Protein AF-0000000072258415 (afdb_homodimer)

pLDDT: mean 96.57, std 5.78, range [50.19, 98.94]

Structure (mmCIF, N/CA/C/O backbone):
data_AF-0000000072258415-model_v1
#
loop_
_entity.id
_entity.type
_entity.pdbx_description
1 polymer 'Tetrameric acyl-CoA thioesterase'
#
loop_
_atom_site.group_PDB
_atom_site.id
_atom_site.type_symbol
_atom_site.label_atom_id
_atom_site.label_alt_id
_atom_site.label_comp_id
_atom_site.label_asym_id
_atom_site.label_entity_id
_atom_site.label_seq_id
_atom_site.pdbx_PDB_ins_code
_atom_site.Cartn_x
_atom_site.Cartn_y
_atom_site.Cartn_z
_atom_site.occupancy
_atom_site.B_iso_or_equiv
_atom_site.auth_seq_id
_atom_site.auth_comp_id
_atom_site.auth_asym_id
_atom_site.auth_atom_id
_atom_site.pdbx_PDB_model_num
ATOM 1 N N . MET A 1 1 ? 2.43 -28.922 -22.047 1 50.19 1 MET A N 1
ATOM 2 C CA . MET A 1 1 ? 1.665 -28.375 -20.938 1 50.19 1 MET A CA 1
ATOM 3 C C . MET A 1 1 ? 2.389 -27.188 -20.312 1 50.19 1 MET A C 1
ATOM 5 O O . MET A 1 1 ? 1.768 -26.172 -20 1 50.19 1 MET A O 1
ATOM 9 N N . GLU A 1 2 ? 3.809 -27.25 -20.172 1 60.94 2 GLU A N 1
ATOM 10 C CA . GLU A 1 2 ? 4.75 -26.25 -19.672 1 60.94 2 GLU A CA 1
ATOM 11 C C . GLU A 1 2 ? 4.734 -25 -20.531 1 60.94 2 GLU A C 1
ATOM 13 O O . GLU A 1 2 ? 4.723 -23.875 -20.016 1 60.94 2 GLU A O 1
ATOM 18 N N . ASN A 1 3 ? 4.332 -25.219 -21.781 1 75.44 3 ASN A N 1
ATOM 19 C CA . ASN A 1 3 ? 4.43 -24.125 -22.75 1 75.44 3 ASN A CA 1
ATOM 20 C C . ASN A 1 3 ? 3.189 -23.25 -22.719 1 75.44 3 ASN A C 1
ATOM 22 O O . ASN A 1 3 ? 3.287 -22.016 -22.859 1 75.44 3 ASN A O 1
ATOM 26 N N . LYS A 1 4 ? 2.078 -23.938 -22.453 1 83.31 4 LYS A N 1
ATOM 27 C CA . LYS A 1 4 ? 0.825 -23.188 -22.406 1 83.31 4 LYS A CA 1
ATOM 28 C C . LYS A 1 4 ? 0.721 -22.359 -21.125 1 83.31 4 LYS A C 1
ATOM 30 O O . LYS A 1 4 ? 0.29 -21.203 -21.141 1 83.31 4 LYS A O 1
ATOM 35 N N . ARG A 1 5 ? 1.162 -23 -20.078 1 85.38 5 ARG A N 1
ATOM 36 C CA . ARG A 1 5 ? 1.158 -22.312 -18.781 1 85.38 5 ARG A CA 1
ATOM 37 C C . ARG A 1 5 ? 2.115 -21.125 -18.781 1 85.38 5 ARG A C 1
ATOM 39 O O . ARG A 1 5 ? 1.787 -20.062 -18.266 1 85.38 5 ARG A O 1
ATOM 46 N N . TYR A 1 6 ? 3.199 -21.328 -19.359 1 88.12 6 TYR A N 1
ATOM 47 C CA . TYR A 1 6 ? 4.184 -20.25 -19.453 1 88.12 6 TYR A CA 1
ATOM 48 C C . TYR A 1 6 ? 3.619 -19.062 -20.219 1 88.12 6 TYR A C 1
ATOM 50 O O . TYR A 1 6 ? 3.766 -17.922 -19.797 1 88.12 6 TYR A O 1
ATOM 58 N N . ARG A 1 7 ? 2.934 -19.391 -21.359 1 91.44 7 ARG A N 1
ATOM 59 C CA . ARG A 1 7 ? 2.348 -18.328 -22.172 1 91.44 7 ARG A CA 1
ATOM 60 C C . ARG A 1 7 ? 1.26 -17.578 -21.391 1 91.44 7 ARG A C 1
ATOM 62 O O . ARG A 1 7 ? 1.147 -16.359 -21.5 1 91.44 7 ARG A O 1
ATOM 69 N N . LYS A 1 8 ? 0.524 -18.297 -20.656 1 91.75 8 LYS A N 1
ATOM 70 C CA . LYS A 1 8 ? -0.557 -17.719 -19.859 1 91.75 8 LYS A CA 1
ATOM 71 C C . LYS A 1 8 ? -0.017 -16.719 -18.844 1 91.75 8 LYS A C 1
ATOM 73 O O . LYS A 1 8 ? -0.508 -15.586 -18.766 1 91.75 8 LYS A O 1
ATOM 78 N N . TYR A 1 9 ? 0.968 -17.109 -18.125 1 92.25 9 TYR A N 1
ATOM 79 C CA . TYR A 1 9 ? 1.479 -16.266 -17.062 1 92.25 9 TYR A CA 1
ATOM 80 C C . TYR A 1 9 ? 2.314 -15.117 -17.625 1 92.25 9 TYR A C 1
ATOM 82 O O . TYR A 1 9 ? 2.344 -14.023 -17.047 1 92.25 9 TYR A O 1
ATOM 90 N N . LYS A 1 10 ? 2.914 -15.328 -18.781 1 92.5 10 LYS A N 1
ATOM 91 C CA . LYS A 1 10 ? 3.562 -14.227 -19.484 1 92.5 10 LYS A CA 1
ATOM 92 C C . LYS A 1 10 ? 2.555 -13.148 -19.859 1 92.5 10 LYS A C 1
ATOM 94 O O . LYS A 1 10 ? 2.842 -11.953 -19.734 1 92.5 10 LYS A O 1
ATOM 99 N N . ARG A 1 11 ? 1.436 -13.555 -20.328 1 93.19 11 ARG A N 1
ATOM 100 C CA . ARG A 1 11 ? 0.362 -12.625 -20.656 1 93.19 11 ARG A CA 1
ATOM 101 C C . ARG A 1 11 ? -0.103 -11.867 -19.406 1 93.19 11 ARG A C 1
ATOM 103 O O . ARG A 1 11 ? -0.367 -10.664 -19.469 1 93.19 11 ARG A O 1
ATOM 110 N N . LEU A 1 12 ? -0.195 -12.578 -18.281 1 91.62 12 LEU A N 1
ATOM 111 C CA . LEU A 1 12 ? -0.58 -11.969 -17.016 1 91.62 12 LEU A CA 1
ATOM 112 C C . LEU A 1 12 ? 0.385 -10.852 -16.625 1 91.62 12 LEU A C 1
ATOM 114 O O . LEU A 1 12 ? -0.041 -9.781 -16.203 1 91.62 12 LEU A O 1
ATOM 118 N N . ILE A 1 13 ? 1.635 -11.055 -16.844 1 94.12 13 ILE A N 1
ATOM 119 C CA . ILE A 1 13 ? 2.658 -10.07 -16.516 1 94.12 13 ILE A CA 1
ATOM 120 C C . ILE A 1 13 ? 2.527 -8.859 -17.438 1 94.12 13 ILE A C 1
ATOM 122 O O . ILE A 1 13 ? 2.67 -7.715 -16.984 1 94.12 13 ILE A O 1
ATOM 126 N N . LYS A 1 14 ? 2.27 -9.102 -18.703 1 94.75 14 LYS A N 1
ATOM 127 C CA . LYS A 1 14 ? 2.033 -8 -19.641 1 94.75 14 LYS A CA 1
ATOM 128 C C . LYS A 1 14 ? 0.831 -7.168 -19.203 1 94.75 14 LYS A C 1
ATOM 130 O O . LYS A 1 14 ? 0.877 -5.938 -19.25 1 94.75 14 LYS A O 1
ATOM 135 N N . LEU A 1 15 ? -0.18 -7.828 -18.781 1 95.06 15 LEU A N 1
ATOM 136 C CA . LEU A 1 15 ? -1.387 -7.148 -18.312 1 95.06 15 LEU A CA 1
ATOM 137 C C . LEU A 1 15 ? -1.11 -6.344 -17.047 1 95.06 15 LEU A C 1
ATOM 139 O O . LEU A 1 15 ? -1.644 -5.246 -16.891 1 95.06 15 LEU A O 1
ATOM 143 N N . LEU A 1 16 ? -0.27 -6.922 -16.203 1 96.38 16 LEU A N 1
ATOM 144 C CA . LEU A 1 16 ? 0.112 -6.215 -14.977 1 96.38 16 LEU A CA 1
ATOM 145 C C . LEU A 1 16 ? 0.843 -4.918 -15.305 1 96.38 16 LEU A C 1
ATOM 147 O O . LEU A 1 16 ? 0.644 -3.902 -14.641 1 96.38 16 LEU A O 1
ATOM 151 N N . ASN A 1 17 ? 1.635 -4.965 -16.359 1 97.44 17 ASN A N 1
ATOM 152 C CA . ASN A 1 17 ? 2.453 -3.811 -16.719 1 97.44 17 ASN A CA 1
ATOM 153 C C . ASN A 1 17 ? 1.619 -2.717 -17.391 1 97.44 17 ASN A C 1
ATOM 155 O O . ASN A 1 17 ? 2.068 -1.576 -17.516 1 97.44 17 ASN A O 1
ATOM 159 N N . ILE A 1 18 ? 0.423 -2.996 -17.781 1 97.19 18 ILE A N 1
ATOM 160 C CA . ILE A 1 18 ? -0.444 -1.959 -18.328 1 97.19 18 ILE A CA 1
ATOM 161 C C . ILE A 1 18 ? -1.619 -1.715 -17.391 1 97.19 18 ILE A C 1
ATOM 163 O O . ILE A 1 18 ? -2.535 -0.954 -17.719 1 97.19 18 ILE A O 1
ATOM 167 N N . TYR A 1 19 ? -1.666 -2.426 -16.25 1 98.25 19 TYR A N 1
ATOM 168 C CA . TYR A 1 19 ? -2.652 -2.234 -15.195 1 98.25 19 TYR A CA 1
ATOM 169 C C . TYR A 1 19 ? -2.594 -0.814 -14.648 1 98.25 19 TYR A C 1
ATOM 171 O O . TYR A 1 19 ? -1.592 -0.413 -14.047 1 98.25 19 TYR A O 1
ATOM 179 N N . PRO A 1 20 ? -3.615 0.002 -14.773 1 98.5 20 PRO A N 1
ATOM 180 C CA . PRO A 1 20 ? -3.535 1.447 -14.547 1 98.5 20 PRO A CA 1
ATOM 181 C C . PRO A 1 20 ? -3.014 1.798 -13.156 1 98.5 20 PRO A C 1
ATOM 183 O O . PRO A 1 20 ? -2.168 2.686 -13.016 1 98.5 20 PRO A O 1
ATOM 186 N N . PRO A 1 21 ? -3.441 1.084 -12.117 1 98.62 21 PRO A N 1
ATOM 187 C CA . PRO A 1 21 ? -2.871 1.42 -10.812 1 98.62 21 PRO A CA 1
ATOM 188 C C . PRO A 1 21 ? -1.353 1.256 -10.773 1 98.62 21 PRO A C 1
ATOM 190 O O . PRO A 1 21 ? -0.664 2.016 -10.086 1 98.62 21 PRO A O 1
ATOM 193 N N . TYR A 1 22 ? -0.797 0.239 -11.469 1 98.75 22 TYR A N 1
ATOM 194 C CA . TYR A 1 22 ? 0.646 0.054 -11.57 1 98.75 22 TYR A CA 1
ATOM 195 C C . TYR A 1 22 ? 1.266 1.088 -12.5 1 98.75 22 TYR A C 1
ATOM 197 O O . TYR A 1 22 ? 2.227 1.768 -12.133 1 98.75 22 TYR A O 1
ATOM 205 N N . LEU A 1 23 ? 0.684 1.214 -13.641 1 98.38 23 LEU A N 1
ATOM 206 C CA . LEU A 1 23 ? 1.219 2.041 -14.719 1 98.38 23 LEU A CA 1
ATOM 207 C C . LEU A 1 23 ? 1.409 3.48 -14.25 1 98.38 23 LEU A C 1
ATOM 209 O O . LEU A 1 23 ? 2.486 4.055 -14.422 1 98.38 23 LEU A O 1
ATOM 213 N N . PHE A 1 24 ? 0.451 3.988 -13.578 1 98.5 24 PHE A N 1
ATOM 214 C CA . PHE A 1 24 ? 0.48 5.41 -13.266 1 98.5 24 PHE A CA 1
ATOM 215 C C . PHE A 1 24 ? 1.148 5.656 -11.922 1 98.5 24 PHE A C 1
ATOM 217 O O . PHE A 1 24 ? 1.347 6.805 -11.516 1 98.5 24 PHE A O 1
ATOM 224 N N . ALA A 1 25 ? 1.486 4.602 -11.281 1 98.56 25 ALA A N 1
ATOM 225 C CA . ALA A 1 25 ? 2.383 4.703 -10.133 1 98.56 25 ALA A CA 1
ATOM 226 C C . ALA A 1 25 ? 3.842 4.578 -10.562 1 98.56 25 ALA A C 1
ATOM 228 O O . ALA A 1 25 ? 4.754 4.793 -9.766 1 98.56 25 ALA A O 1
ATOM 229 N N . GLY A 1 26 ? 4.074 4.184 -11.836 1 98.69 26 GLY A N 1
ATOM 230 C CA . GLY A 1 26 ? 5.43 4.008 -12.328 1 98.69 26 GLY A CA 1
ATOM 231 C C . GLY A 1 26 ? 6.004 2.637 -12.031 1 98.69 26 GLY A C 1
ATOM 232 O O . GLY A 1 26 ? 7.223 2.463 -11.984 1 98.69 26 GLY A O 1
ATOM 233 N N . ILE A 1 27 ? 5.137 1.655 -11.797 1 98.88 27 ILE A N 1
ATOM 234 C CA . ILE A 1 27 ? 5.547 0.319 -11.375 1 98.88 27 ILE A CA 1
ATOM 235 C C . ILE A 1 27 ? 5.523 -0.628 -12.57 1 98.88 27 ILE A C 1
ATOM 237 O O . ILE A 1 27 ? 4.582 -0.609 -13.367 1 98.88 27 ILE A O 1
ATOM 241 N N . ARG A 1 28 ? 6.562 -1.42 -12.672 1 98.81 28 ARG A N 1
ATOM 242 C CA . ARG A 1 28 ? 6.66 -2.4 -13.75 1 98.81 28 ARG A CA 1
ATOM 243 C C . ARG A 1 28 ? 7.387 -3.656 -13.281 1 98.81 28 ARG A C 1
ATOM 245 O O . ARG A 1 28 ? 8.383 -3.568 -12.562 1 98.81 28 ARG A O 1
ATOM 252 N N . VAL A 1 29 ? 6.859 -4.766 -13.727 1 98.81 29 VAL A N 1
ATOM 253 C CA . VAL A 1 29 ? 7.672 -5.977 -13.68 1 98.81 29 VAL A CA 1
ATOM 254 C C . VAL A 1 29 ? 8.766 -5.906 -14.75 1 98.81 29 VAL A C 1
ATOM 256 O O . VAL A 1 29 ? 8.469 -5.832 -15.945 1 98.81 29 VAL A O 1
ATOM 259 N N . VAL A 1 30 ? 10.055 -5.984 -14.297 1 98.69 30 VAL A N 1
ATOM 260 C CA . VAL A 1 30 ? 11.117 -5.738 -15.258 1 98.69 30 VAL A CA 1
ATOM 261 C C . VAL A 1 30 ? 11.906 -7.023 -15.508 1 98.69 30 VAL A C 1
ATOM 263 O O . VAL A 1 30 ? 12.695 -7.102 -16.453 1 98.69 30 VAL A O 1
ATOM 266 N N . ASN A 1 31 ? 11.734 -8 -14.656 1 98.69 31 ASN A N 1
ATOM 267 C CA . ASN A 1 31 ? 12.391 -9.297 -14.828 1 98.69 31 ASN A CA 1
ATOM 268 C C . ASN A 1 31 ? 11.625 -10.406 -14.117 1 98.69 31 ASN A C 1
ATOM 270 O O . ASN A 1 31 ? 10.945 -10.164 -13.117 1 98.69 31 ASN A O 1
ATOM 274 N N . TYR A 1 32 ? 11.641 -11.594 -14.664 1 98.25 32 TYR A N 1
ATOM 275 C CA . TYR A 1 32 ? 11.117 -12.82 -14.086 1 98.25 32 TYR A CA 1
ATOM 276 C C . TYR A 1 32 ? 11.734 -14.047 -14.758 1 98.25 32 TYR A C 1
ATOM 278 O O . TYR A 1 32 ? 12.289 -13.953 -15.859 1 98.25 32 TYR A O 1
ATOM 286 N N . ASN A 1 33 ? 11.766 -15.141 -14.078 1 97.62 33 ASN A N 1
ATOM 287 C CA . ASN A 1 33 ? 12.352 -16.328 -14.68 1 97.62 33 ASN A CA 1
ATOM 288 C C . ASN A 1 33 ? 11.281 -17.25 -15.273 1 97.62 33 ASN A C 1
ATOM 290 O O . ASN A 1 33 ? 10.086 -17.016 -15.086 1 97.62 33 ASN A O 1
ATOM 294 N N . ASP A 1 34 ? 11.641 -18.312 -15.898 1 95 34 ASP A N 1
ATOM 295 C CA . ASP A 1 34 ? 10.75 -19.188 -16.656 1 95 34 ASP A CA 1
ATOM 296 C C . ASP A 1 34 ? 9.836 -19.969 -15.727 1 95 34 ASP A C 1
ATOM 298 O O . ASP A 1 34 ? 8.711 -20.328 -16.109 1 95 34 ASP A O 1
ATOM 302 N N . SER A 1 35 ? 10.336 -20.219 -14.562 1 95.62 35 SER A N 1
ATOM 303 C CA . SER A 1 35 ? 9.555 -21 -13.617 1 95.62 35 SER A CA 1
ATOM 304 C C . SER A 1 35 ? 8.664 -20.109 -12.75 1 95.62 35 SER A C 1
ATOM 306 O O . SER A 1 35 ? 7.93 -20.609 -11.898 1 95.62 35 SER A O 1
ATOM 308 N N . PHE A 1 36 ? 8.797 -18.766 -12.883 1 96.94 36 PHE A N 1
ATOM 309 C CA . PHE A 1 36 ? 8.016 -17.781 -12.148 1 96.94 36 PHE A CA 1
ATOM 310 C C . PHE A 1 36 ? 8.18 -17.969 -10.648 1 96.94 36 PHE A C 1
ATOM 312 O O . PHE A 1 36 ? 7.207 -17.906 -9.891 1 96.94 36 PHE A O 1
ATOM 319 N N . THR A 1 37 ? 9.406 -18.281 -10.305 1 98.25 37 THR A N 1
ATOM 320 C CA . THR A 1 37 ? 9.766 -18.344 -8.891 1 98.25 37 THR A CA 1
ATOM 321 C C . THR A 1 37 ? 10.523 -17.094 -8.469 1 98.25 37 THR A C 1
ATOM 323 O O . THR A 1 37 ? 10.969 -16.984 -7.328 1 98.25 37 THR A O 1
ATOM 326 N N . TYR A 1 38 ? 10.648 -16.203 -9.461 1 98.56 38 TYR A N 1
ATOM 327 C CA . TYR A 1 38 ? 11.375 -14.961 -9.258 1 98.56 38 TYR A CA 1
ATOM 328 C C . TYR A 1 38 ? 10.734 -13.812 -10.031 1 98.56 38 TYR A C 1
ATOM 330 O O . TYR A 1 38 ? 10.352 -13.977 -11.195 1 98.56 38 TYR A O 1
ATOM 338 N N . PHE A 1 39 ? 10.609 -12.648 -9.391 1 98.81 39 PHE A N 1
ATOM 339 C CA . PHE A 1 39 ? 10.172 -11.406 -10.008 1 98.81 39 PHE A CA 1
ATOM 340 C C . PHE A 1 39 ? 11.055 -10.242 -9.578 1 98.81 39 PHE A C 1
ATOM 342 O O . PHE A 1 39 ? 11.477 -10.172 -8.422 1 98.81 39 PHE A O 1
ATOM 349 N N . LYS A 1 40 ? 11.344 -9.352 -10.453 1 98.88 40 LYS A N 1
ATOM 350 C CA . LYS A 1 40 ? 11.961 -8.055 -10.172 1 98.88 40 LYS A CA 1
ATOM 351 C C . LYS A 1 40 ? 11.039 -6.91 -10.586 1 98.88 40 LYS A C 1
ATOM 353 O O . LYS A 1 40 ? 10.578 -6.863 -11.727 1 98.88 40 LYS A O 1
ATOM 358 N N . ILE A 1 41 ? 10.805 -6.043 -9.688 1 98.94 41 ILE A N 1
ATOM 359 C CA . ILE A 1 41 ? 9.867 -4.941 -9.891 1 98.94 41 ILE A CA 1
ATOM 360 C C . ILE A 1 41 ? 10.617 -3.611 -9.805 1 98.94 41 ILE A C 1
ATOM 362 O O . ILE A 1 41 ? 11.484 -3.434 -8.945 1 98.94 41 ILE A O 1
ATOM 366 N N . ARG A 1 42 ? 10.281 -2.746 -10.641 1 98.94 42 ARG A N 1
ATOM 367 C CA . ARG A 1 42 ? 10.836 -1.396 -10.664 1 98.94 42 ARG A CA 1
ATOM 368 C C . ARG A 1 42 ? 9.75 -0.351 -10.453 1 98.94 42 ARG A C 1
ATOM 370 O O . ARG A 1 42 ? 8.656 -0.458 -11.016 1 98.94 42 ARG A O 1
ATOM 377 N N . LEU A 1 43 ? 10.008 0.595 -9.641 1 98.94 43 LEU A N 1
ATOM 378 C CA . LEU A 1 43 ? 9.25 1.84 -9.555 1 98.94 43 LEU A CA 1
ATOM 379 C C . LEU A 1 43 ? 10.102 3.025 -9.992 1 98.94 43 LEU A C 1
ATOM 381 O O . LEU A 1 43 ? 11.078 3.379 -9.32 1 98.94 43 LEU A O 1
ATOM 385 N N . LYS A 1 44 ? 9.797 3.572 -11.094 1 98.62 44 LYS A N 1
ATOM 386 C CA . LYS A 1 44 ? 10.484 4.758 -11.594 1 98.62 44 LYS A CA 1
ATOM 387 C C . LYS A 1 44 ? 9.766 6.035 -11.172 1 98.62 44 LYS A C 1
ATOM 389 O O . LYS A 1 44 ? 8.617 6.266 -11.562 1 98.62 44 LYS A O 1
ATOM 394 N N . LEU A 1 45 ? 10.445 6.793 -10.438 1 97.94 45 LEU A N 1
ATOM 395 C CA . LEU A 1 45 ? 9.867 8.055 -9.977 1 97.94 45 LEU A CA 1
ATOM 396 C C . LEU A 1 45 ? 9.898 9.102 -11.094 1 97.94 45 LEU A C 1
ATOM 398 O O . LEU A 1 45 ? 10.93 9.297 -11.734 1 97.94 45 LEU A O 1
ATOM 402 N N . THR A 1 46 ? 8.844 9.711 -11.359 1 96.94 46 THR A N 1
ATOM 403 C CA . THR A 1 46 ? 8.688 10.781 -12.336 1 96.94 46 THR A CA 1
ATOM 404 C C . THR A 1 46 ? 7.898 11.945 -11.742 1 96.94 46 THR A C 1
ATOM 406 O O . THR A 1 46 ? 7.516 11.914 -10.57 1 96.94 46 THR A O 1
ATOM 409 N N . TRP A 1 47 ? 7.641 12.977 -12.555 1 96 47 TRP A N 1
ATOM 410 C CA . TRP A 1 47 ? 6.98 14.188 -12.07 1 96 47 TRP A CA 1
ATOM 411 C C . TRP A 1 47 ? 5.531 13.898 -11.688 1 96 47 TRP A C 1
ATOM 413 O O . TRP A 1 47 ? 4.969 14.57 -10.82 1 96 47 TRP A O 1
ATOM 423 N N . TYR A 1 48 ? 4.898 12.836 -12.148 1 96.44 48 TYR A N 1
ATOM 424 C CA . TYR A 1 48 ? 3.461 12.664 -11.953 1 96.44 48 TYR A CA 1
ATOM 425 C C . TYR A 1 48 ? 3.176 11.656 -10.844 1 96.44 48 TYR A C 1
ATOM 427 O O . TYR A 1 48 ? 2.021 11.461 -10.461 1 96.44 48 TYR A O 1
ATOM 435 N N . ASN A 1 49 ? 4.242 10.945 -10.352 1 98.19 49 ASN A N 1
ATOM 436 C CA . ASN A 1 49 ? 3.971 9.93 -9.336 1 98.19 49 ASN A CA 1
ATOM 437 C C . ASN A 1 49 ? 4.762 10.188 -8.062 1 98.19 49 ASN A C 1
ATOM 439 O O . ASN A 1 49 ? 4.871 9.312 -7.203 1 98.19 49 ASN A O 1
ATOM 443 N N . ARG A 1 50 ? 5.348 11.359 -7.953 1 97.25 50 ARG A N 1
ATOM 444 C CA . ARG A 1 50 ? 6.004 11.766 -6.715 1 97.25 50 ARG A CA 1
ATOM 445 C C . ARG A 1 50 ? 4.996 12.32 -5.715 1 97.25 50 ARG A C 1
ATOM 447 O O . ARG A 1 50 ? 3.953 12.844 -6.105 1 97.25 50 ARG A O 1
ATOM 454 N N . ASN A 1 51 ? 5.336 12.125 -4.457 1 94.25 51 ASN A N 1
ATOM 455 C CA . ASN A 1 51 ? 4.473 12.734 -3.451 1 94.25 51 ASN A CA 1
ATOM 456 C C . ASN A 1 51 ? 4.746 14.227 -3.309 1 94.25 51 ASN A C 1
ATOM 458 O O . ASN A 1 51 ? 5.438 14.82 -4.141 1 94.25 51 ASN A O 1
ATOM 462 N N . LEU A 1 52 ? 4.211 14.836 -2.322 1 85.19 52 LEU A N 1
ATOM 463 C CA . LEU A 1 52 ? 4.238 16.281 -2.164 1 85.19 52 LEU A CA 1
ATOM 464 C C . LEU A 1 52 ? 5.66 16.781 -1.934 1 85.19 52 LEU A C 1
ATOM 466 O O . LEU A 1 52 ? 5.988 17.922 -2.271 1 85.19 52 LEU A O 1
ATOM 470 N N . VAL A 1 53 ? 6.473 15.945 -1.375 1 87.75 53 VAL A N 1
ATOM 471 C CA . VAL A 1 53 ? 7.824 16.422 -1.074 1 87.75 53 VAL A CA 1
ATOM 472 C C . VAL A 1 53 ? 8.805 15.844 -2.09 1 87.75 53 VAL A C 1
ATOM 474 O O . VAL A 1 53 ? 10.016 15.844 -1.859 1 87.75 53 VAL A O 1
ATOM 477 N N . GLY A 1 54 ? 8.336 15.203 -3.078 1 94.56 54 GLY A N 1
ATOM 478 C CA . GLY A 1 54 ? 9.156 14.859 -4.227 1 94.56 54 GLY A CA 1
ATOM 479 C C . GLY A 1 54 ? 9.75 13.461 -4.137 1 94.56 54 GLY A C 1
ATOM 480 O O . GLY A 1 54 ? 10.695 13.141 -4.852 1 94.56 54 GLY A O 1
ATOM 481 N N . THR A 1 55 ? 9.305 12.672 -3.26 1 97.44 55 THR A N 1
ATOM 482 C CA . THR A 1 55 ? 9.812 11.312 -3.098 1 97.44 55 THR A CA 1
ATOM 483 C C . THR A 1 55 ? 8.742 10.289 -3.457 1 97.44 55 THR A C 1
ATOM 485 O O . THR A 1 55 ? 7.633 10.656 -3.855 1 97.44 55 THR A O 1
ATOM 488 N N . ALA A 1 56 ? 9.102 9.062 -3.371 1 98.31 56 ALA A N 1
ATOM 489 C CA . ALA A 1 56 ? 8.156 7.992 -3.672 1 98.31 56 ALA A CA 1
ATOM 490 C C . ALA A 1 56 ? 7 7.992 -2.678 1 98.31 56 ALA A C 1
ATOM 492 O O . ALA A 1 56 ? 7.203 8.188 -1.478 1 98.31 56 ALA A O 1
ATOM 493 N N . PHE A 1 57 ? 5.82 7.852 -3.201 1 98.5 57 PHE A N 1
ATOM 494 C CA . PHE A 1 57 ? 4.605 7.719 -2.404 1 98.5 57 PHE A CA 1
ATOM 495 C C . PHE A 1 57 ? 4.586 6.391 -1.66 1 98.5 57 PHE A C 1
ATOM 497 O O . PHE A 1 57 ? 4.812 5.336 -2.258 1 98.5 57 PHE A O 1
ATOM 504 N N . GLY A 1 58 ? 4.344 6.41 -0.354 1 98.5 58 GLY A N 1
ATOM 505 C CA . GLY A 1 58 ? 4.324 5.191 0.436 1 98.5 58 GLY A CA 1
ATOM 506 C C . GLY A 1 58 ? 3.383 4.137 -0.115 1 98.5 58 GLY A C 1
ATOM 507 O O . GLY A 1 58 ? 3.688 2.941 -0.076 1 98.5 58 GLY A O 1
ATOM 508 N N . GLY A 1 59 ? 2.223 4.602 -0.575 1 98.75 59 GLY A N 1
ATOM 509 C CA . GLY A 1 59 ? 1.274 3.699 -1.212 1 98.75 59 GLY A CA 1
ATOM 510 C C . GLY A 1 59 ? 1.86 2.959 -2.398 1 98.75 59 GLY A C 1
ATOM 511 O O . GLY A 1 59 ? 1.557 1.785 -2.617 1 98.75 59 GLY A O 1
ATOM 512 N N . SER A 1 60 ? 2.697 3.637 -3.188 1 98.88 60 SER A N 1
ATOM 513 C CA . SER A 1 60 ? 3.33 3.012 -4.344 1 98.88 60 SER A CA 1
ATOM 514 C C . SER A 1 60 ? 4.422 2.035 -3.916 1 98.88 60 SER A C 1
ATOM 516 O O . SER A 1 60 ? 4.586 0.974 -4.523 1 98.88 60 SER A O 1
ATOM 518 N N . LEU A 1 61 ? 5.129 2.416 -2.848 1 98.94 61 LEU A N 1
ATOM 519 C CA . LEU A 1 61 ? 6.152 1.526 -2.314 1 98.94 61 LEU A CA 1
ATOM 520 C C . LEU A 1 61 ? 5.535 0.225 -1.812 1 98.94 61 LEU A C 1
ATOM 522 O O . LEU A 1 61 ? 6.09 -0.854 -2.027 1 98.94 61 LEU A O 1
ATOM 526 N N . TYR A 1 62 ? 4.438 0.324 -1.198 1 98.88 62 TYR A N 1
ATOM 527 C CA . TYR A 1 62 ? 3.719 -0.879 -0.793 1 98.88 62 TYR A CA 1
ATOM 528 C C . TYR A 1 62 ? 3.195 -1.636 -2.008 1 98.88 62 TYR A C 1
ATOM 530 O O . TYR A 1 62 ? 3.375 -2.852 -2.115 1 98.88 62 TYR A O 1
ATOM 538 N N . SER A 1 63 ? 2.557 -0.953 -2.91 1 98.88 63 SER A N 1
ATOM 539 C CA . SER A 1 63 ? 1.894 -1.547 -4.066 1 98.88 63 SER A CA 1
ATOM 540 C C . SER A 1 63 ? 2.863 -2.385 -4.891 1 98.88 63 SER A C 1
ATOM 542 O O . SER A 1 63 ? 2.504 -3.455 -5.383 1 98.88 63 SER A O 1
ATOM 544 N N . MET A 1 64 ? 4.094 -1.924 -5.051 1 98.88 64 MET A N 1
ATOM 545 C CA . MET A 1 64 ? 5.059 -2.609 -5.906 1 98.88 64 MET A CA 1
ATOM 546 C C . MET A 1 64 ? 5.457 -3.953 -5.309 1 98.88 64 MET A C 1
ATOM 548 O O . MET A 1 64 ? 6.062 -4.785 -5.988 1 98.88 64 MET A O 1
ATOM 552 N N . CYS A 1 65 ? 5.051 -4.172 -4.055 1 98.88 65 CYS A N 1
ATOM 553 C CA . CYS A 1 65 ? 5.441 -5.402 -3.371 1 98.88 65 CYS A CA 1
ATOM 554 C C . CYS A 1 65 ? 4.238 -6.305 -3.141 1 98.88 65 CYS A C 1
ATOM 556 O O . CYS A 1 65 ? 4.375 -7.406 -2.604 1 98.88 65 CYS A O 1
ATOM 558 N N . ASP A 1 66 ? 3.127 -5.969 -3.568 1 98.44 66 ASP A N 1
ATOM 559 C CA . ASP A 1 66 ? 1.876 -6.52 -3.053 1 98.44 66 ASP A CA 1
ATOM 560 C C . ASP A 1 66 ? 1.649 -7.941 -3.561 1 98.44 66 ASP A C 1
ATOM 562 O O . ASP A 1 66 ? 1.489 -8.875 -2.768 1 98.44 66 ASP A O 1
ATOM 566 N N . PRO A 1 67 ? 1.67 -8.297 -4.801 1 97.75 67 PRO A N 1
ATOM 567 C CA . PRO A 1 67 ? 1.069 -9.555 -5.25 1 97.75 67 PRO A CA 1
ATOM 568 C C . PRO A 1 67 ? 2.107 -10.648 -5.508 1 97.75 67 PRO A C 1
ATOM 570 O O . PRO A 1 67 ? 1.748 -11.797 -5.785 1 97.75 67 PRO A O 1
ATOM 573 N N . PHE A 1 68 ? 3.361 -10.453 -5.371 1 98.5 68 PHE A N 1
ATOM 574 C CA . PHE A 1 68 ? 4.332 -11.25 -6.105 1 98.5 68 PHE A CA 1
ATOM 575 C C . PHE A 1 68 ? 4.609 -12.562 -5.379 1 98.5 68 PHE A C 1
ATOM 577 O O . PHE A 1 68 ? 4.816 -13.602 -6.016 1 98.5 68 PHE A O 1
ATOM 584 N N . TYR A 1 69 ? 4.613 -12.523 -4.02 1 98.75 69 TYR A N 1
ATOM 585 C CA . TYR A 1 69 ? 4.715 -13.812 -3.342 1 98.75 69 TYR A CA 1
ATOM 586 C C . TYR A 1 69 ? 3.459 -14.641 -3.559 1 98.75 69 TYR A C 1
ATOM 588 O O . TYR A 1 69 ? 3.533 -15.859 -3.717 1 98.75 69 TYR A O 1
ATOM 596 N N . MET A 1 70 ? 2.289 -13.969 -3.543 1 97.94 70 MET A N 1
ATOM 597 C CA . MET A 1 70 ? 1.043 -14.648 -3.871 1 97.94 70 MET A CA 1
ATOM 598 C C . MET A 1 70 ? 1.104 -15.25 -5.273 1 97.94 70 MET A C 1
ATOM 600 O O . MET A 1 70 ? 0.735 -16.406 -5.477 1 97.94 70 MET A O 1
ATOM 604 N N . PHE A 1 71 ? 1.62 -14.5 -6.281 1 97.19 71 PHE A N 1
ATOM 605 C CA . PHE A 1 71 ? 1.756 -14.977 -7.652 1 97.19 71 PHE A CA 1
ATOM 606 C C . PHE A 1 71 ? 2.654 -16.203 -7.707 1 97.19 71 PHE A C 1
ATOM 608 O O . PHE A 1 71 ? 2.307 -17.203 -8.344 1 97.19 71 PHE A O 1
ATOM 615 N N . ILE A 1 72 ? 3.801 -16.172 -7.055 1 98.25 72 ILE A N 1
ATOM 616 C CA . ILE A 1 72 ? 4.75 -17.281 -7.078 1 98.25 72 ILE A CA 1
ATOM 617 C C . ILE A 1 72 ? 4.07 -18.547 -6.562 1 98.25 72 ILE A C 1
ATOM 619 O O . ILE A 1 72 ? 4.129 -19.594 -7.207 1 98.25 72 ILE A O 1
ATOM 623 N N . LEU A 1 73 ? 3.408 -18.422 -5.434 1 98.38 73 LEU A N 1
ATOM 624 C CA . LEU A 1 73 ? 2.797 -19.594 -4.824 1 98.38 73 LEU A CA 1
ATOM 625 C C . LEU A 1 73 ? 1.609 -20.078 -5.648 1 98.38 73 LEU A C 1
ATOM 627 O O . LEU A 1 73 ? 1.43 -21.281 -5.836 1 98.38 73 LEU A O 1
ATOM 631 N N . MET A 1 74 ? 0.792 -19.141 -6.121 1 96.19 74 MET A N 1
ATOM 632 C CA . MET A 1 74 ? -0.367 -19.516 -6.934 1 96.19 74 MET A CA 1
ATOM 633 C C . MET A 1 74 ? 0.058 -20.281 -8.172 1 96.19 74 MET A C 1
ATOM 635 O O . MET A 1 74 ? -0.553 -21.297 -8.516 1 96.19 74 MET A O 1
ATOM 639 N N . ILE A 1 75 ? 1.112 -19.875 -8.82 1 95.56 75 ILE A N 1
ATOM 640 C CA . ILE A 1 75 ? 1.587 -20.469 -10.07 1 95.56 75 ILE A CA 1
ATOM 641 C C . ILE A 1 75 ? 2.219 -21.828 -9.797 1 95.56 75 ILE A C 1
ATOM 643 O O . ILE A 1 75 ? 1.975 -22.781 -10.523 1 95.56 75 ILE A O 1
ATOM 647 N N . ASN A 1 76 ? 2.965 -22 -8.68 1 97.19 76 ASN A N 1
ATOM 648 C CA . ASN A 1 76 ? 3.836 -23.156 -8.516 1 97.19 76 ASN A CA 1
ATOM 649 C C . ASN A 1 76 ? 3.186 -24.219 -7.637 1 97.19 76 ASN A C 1
ATOM 651 O O . ASN A 1 76 ? 3.588 -25.391 -7.668 1 97.19 76 ASN A O 1
ATOM 655 N N . LEU A 1 77 ? 2.268 -23.859 -6.809 1 97.06 77 LEU A N 1
ATOM 656 C CA . LEU A 1 77 ? 1.547 -24.859 -6.039 1 97.06 77 LEU A CA 1
ATOM 657 C C . LEU A 1 77 ? 0.5 -25.562 -6.898 1 97.06 77 LEU A C 1
ATOM 659 O O . LEU A 1 77 ? 0.194 -26.734 -6.684 1 97.06 77 LEU A O 1
ATOM 663 N N . GLY A 1 78 ? -0.085 -24.75 -7.867 1 93.12 78 GLY A N 1
ATOM 664 C CA . GLY A 1 78 ? -1.03 -25.344 -8.805 1 93.12 78 GLY A CA 1
ATOM 665 C C . GLY A 1 78 ? -2.477 -25.141 -8.391 1 93.12 78 GLY A C 1
ATOM 666 O O . GLY A 1 78 ? -2.762 -24.422 -7.43 1 93.12 78 GLY A O 1
ATOM 667 N N . GLU A 1 79 ? -3.4 -25.781 -9.078 1 93.75 79 GLU A N 1
ATOM 668 C CA . GLU A 1 79 ? -4.824 -25.469 -9.031 1 93.75 79 GLU A CA 1
ATOM 669 C C . GLU A 1 79 ? -5.5 -26.125 -7.836 1 93.75 79 GLU A C 1
ATOM 671 O O . GLU A 1 79 ? -6.637 -25.797 -7.492 1 93.75 79 GLU A O 1
ATOM 676 N N . ASN A 1 80 ? -4.812 -27.031 -7.156 1 95.94 80 ASN A N 1
ATOM 677 C CA . ASN A 1 80 ? -5.395 -27.734 -6.012 1 95.94 80 ASN A CA 1
ATOM 678 C C . ASN A 1 80 ? -5.254 -26.906 -4.73 1 95.94 80 ASN A C 1
ATOM 680 O O . ASN A 1 80 ? -5.672 -27.359 -3.66 1 95.94 80 ASN A O 1
ATOM 684 N N . TYR A 1 81 ? -4.668 -25.781 -4.84 1 97.94 81 TYR A N 1
ATOM 685 C CA . TYR A 1 81 ? -4.461 -24.906 -3.684 1 97.94 81 TYR A CA 1
ATOM 686 C C . TYR A 1 81 ? -5.09 -23.547 -3.904 1 97.94 81 TYR A C 1
ATOM 688 O O . TYR A 1 81 ? -5.145 -23.047 -5.035 1 97.94 81 TYR A O 1
ATOM 696 N N . ILE A 1 82 ? -5.617 -22.953 -2.832 1 97.25 82 ILE A N 1
ATOM 697 C CA . ILE A 1 82 ? -6.086 -21.562 -2.795 1 97.25 82 ILE A CA 1
ATOM 698 C C . ILE A 1 82 ? -5.031 -20.688 -2.137 1 97.25 82 ILE A C 1
ATOM 700 O O . ILE A 1 82 ? -4.5 -21.016 -1.075 1 97.25 82 ILE A O 1
ATOM 704 N N . VAL A 1 83 ? -4.664 -19.672 -2.84 1 97.69 83 VAL A N 1
ATOM 705 C CA . VAL A 1 83 ? -3.641 -18.75 -2.352 1 97.69 83 VAL A CA 1
ATOM 706 C C . VAL A 1 83 ? -4.191 -17.328 -2.324 1 97.69 83 VAL A C 1
ATOM 708 O O . VAL A 1 83 ? -4.742 -16.844 -3.32 1 97.69 83 VAL A O 1
ATOM 711 N N . TRP A 1 84 ? -4.062 -16.609 -1.128 1 96.69 84 TRP A N 1
ATOM 712 C CA . TRP A 1 84 ? -4.52 -15.227 -0.987 1 96.69 84 TRP A CA 1
ATOM 713 C C . TRP A 1 84 ? -3.533 -14.398 -0.166 1 96.69 84 TRP A C 1
ATOM 715 O O . TRP A 1 84 ? -2.91 -14.914 0.765 1 96.69 84 TRP A O 1
ATOM 725 N N . ASP A 1 85 ? -3.424 -13.164 -0.534 1 97.19 85 ASP A N 1
ATOM 726 C CA . ASP A 1 85 ? -2.746 -12.242 0.372 1 97.19 85 ASP A CA 1
ATOM 727 C C . ASP A 1 85 ? -3.521 -12.086 1.679 1 97.19 85 ASP A C 1
ATOM 729 O O . ASP A 1 85 ? -4.742 -11.914 1.665 1 97.19 85 ASP A O 1
ATOM 733 N N . LYS A 1 86 ? -2.828 -12.117 2.783 1 98.62 86 LYS A N 1
ATOM 734 C CA . LYS A 1 86 ? -3.508 -12.047 4.074 1 98.62 86 LYS A CA 1
ATOM 735 C C . LYS A 1 86 ? -3.045 -10.828 4.871 1 98.62 86 LYS A C 1
ATOM 737 O O . LYS A 1 86 ? -3.865 -10.102 5.426 1 98.62 86 LYS A O 1
ATOM 742 N N . THR A 1 87 ? -1.768 -10.695 4.984 1 98.88 87 THR A N 1
ATOM 743 C CA . THR A 1 87 ? -1.228 -9.609 5.789 1 98.88 87 THR A CA 1
ATOM 744 C C . THR A 1 87 ? -0.025 -8.969 5.098 1 98.88 87 THR A C 1
ATOM 746 O O . THR A 1 87 ? 0.563 -9.562 4.191 1 98.88 87 THR A O 1
ATOM 749 N N . ALA A 1 88 ? 0.256 -7.809 5.52 1 98.88 88 ALA A N 1
ATOM 750 C CA . ALA A 1 88 ? 1.516 -7.164 5.16 1 98.88 88 ALA A CA 1
ATOM 751 C C . ALA A 1 88 ? 1.905 -6.109 6.191 1 98.88 88 ALA A C 1
ATOM 753 O O . ALA A 1 88 ? 1.045 -5.562 6.887 1 98.88 88 ALA A O 1
ATOM 754 N N . SER A 1 89 ? 3.141 -5.887 6.309 1 98.88 89 SER A N 1
ATOM 755 C CA . SER A 1 89 ? 3.684 -4.754 7.051 1 98.88 89 SER A CA 1
ATOM 756 C C . SER A 1 89 ? 4.809 -4.074 6.277 1 98.88 89 SER A C 1
ATOM 758 O O . SER A 1 89 ? 5.516 -4.719 5.504 1 98.88 89 SER A O 1
ATOM 760 N N . ILE A 1 90 ? 4.941 -2.83 6.508 1 98.94 90 ILE A N 1
ATOM 761 C CA . ILE A 1 90 ? 5.984 -2.055 5.848 1 98.94 90 ILE A CA 1
ATOM 762 C C . ILE A 1 90 ? 6.602 -1.071 6.84 1 98.94 90 ILE A C 1
ATOM 764 O O . ILE A 1 90 ? 5.895 -0.464 7.645 1 98.94 90 ILE A O 1
ATOM 768 N N . ASP A 1 91 ? 7.891 -0.973 6.816 1 98.88 91 ASP A N 1
ATOM 769 C CA . ASP A 1 91 ? 8.695 0.036 7.5 1 98.88 91 ASP A CA 1
ATOM 770 C C . ASP A 1 91 ? 9.383 0.962 6.5 1 98.88 91 ASP A C 1
ATOM 772 O O . ASP A 1 91 ? 10.172 0.51 5.672 1 98.88 91 ASP A O 1
ATOM 776 N N . PHE A 1 92 ? 9.047 2.162 6.582 1 98.75 92 PHE A N 1
ATOM 777 C CA . PHE A 1 92 ? 9.711 3.152 5.742 1 98.75 92 PHE A CA 1
ATOM 778 C C . PHE A 1 92 ? 11.023 3.605 6.367 1 98.75 92 PHE A C 1
ATOM 780 O O . PHE A 1 92 ? 11.031 4.191 7.453 1 98.75 92 PHE A O 1
ATOM 787 N N . VAL A 1 93 ? 12.109 3.406 5.66 1 98.69 93 VAL A N 1
ATOM 788 C CA . VAL A 1 93 ? 13.438 3.602 6.227 1 98.69 93 VAL A CA 1
ATOM 789 C C . VAL A 1 93 ? 14.023 4.922 5.73 1 98.69 93 VAL A C 1
ATOM 791 O O . VAL A 1 93 ? 14.492 5.742 6.527 1 98.69 93 VAL A O 1
ATOM 794 N N . LYS A 1 94 ? 14.031 5.176 4.418 1 97.94 94 LYS A N 1
ATOM 795 C CA . LYS A 1 94 ? 14.523 6.391 3.771 1 97.94 94 LYS A CA 1
ATOM 796 C C . LYS A 1 94 ? 13.609 6.805 2.617 1 97.94 94 LYS A C 1
ATOM 798 O O . LYS A 1 94 ? 12.945 5.961 2.012 1 97.94 94 LYS A O 1
ATOM 803 N N . PRO A 1 95 ? 13.633 8.094 2.352 1 97.31 95 PRO A N 1
ATOM 804 C CA . PRO A 1 95 ? 12.867 8.539 1.184 1 97.31 95 PRO A CA 1
ATOM 805 C C . PRO A 1 95 ? 13.383 7.941 -0.123 1 97.31 95 PRO A C 1
ATOM 807 O O . PRO A 1 95 ? 14.602 7.812 -0.309 1 97.31 95 PRO A O 1
ATOM 810 N N . GLY A 1 96 ? 12.477 7.484 -0.96 1 97.25 96 GLY A N 1
ATOM 811 C CA . GLY A 1 96 ? 12.836 7.082 -2.312 1 97.25 96 GLY A CA 1
ATOM 812 C C . GLY A 1 96 ? 12.914 8.25 -3.279 1 97.25 96 GLY A C 1
ATOM 813 O O . GLY A 1 96 ? 11.898 8.836 -3.646 1 97.25 96 GLY A O 1
ATOM 814 N N . LYS A 1 97 ? 14.07 8.719 -3.809 1 96 97 LYS A N 1
ATOM 815 C CA . LYS A 1 97 ? 14.25 9.93 -4.605 1 96 97 LYS A CA 1
ATOM 816 C C . LYS A 1 97 ? 14.508 9.586 -6.07 1 96 97 LYS A C 1
ATOM 818 O O . LYS A 1 97 ? 14.664 10.484 -6.902 1 96 97 LYS A O 1
ATOM 823 N N . GLY A 1 98 ? 14.406 8.445 -6.469 1 96.81 98 GLY A N 1
ATOM 824 C CA . GLY A 1 98 ? 14.625 7.984 -7.832 1 96.81 98 GLY A CA 1
ATOM 825 C C . GLY A 1 98 ? 14.023 6.625 -8.102 1 96.81 98 GLY A C 1
ATOM 826 O O . GLY A 1 98 ? 12.93 6.316 -7.617 1 96.81 98 GLY A O 1
ATOM 827 N N . THR A 1 99 ? 14.719 5.961 -8.945 1 98.56 99 THR A N 1
ATOM 828 C CA . THR A 1 99 ? 14.258 4.613 -9.266 1 98.56 99 THR A CA 1
ATOM 829 C C . THR A 1 99 ? 14.562 3.652 -8.117 1 98.56 99 THR A C 1
ATOM 831 O O . THR A 1 99 ? 15.672 3.656 -7.578 1 98.56 99 THR A O 1
ATOM 834 N N . VAL A 1 100 ? 13.523 2.889 -7.727 1 98.88 100 VAL A N 1
ATOM 835 C CA . VAL A 1 100 ? 13.711 1.875 -6.695 1 98.88 100 VAL A CA 1
ATOM 836 C C . VAL A 1 100 ? 13.305 0.505 -7.238 1 98.88 100 VAL A C 1
ATOM 838 O O . VAL A 1 100 ? 12.586 0.413 -8.234 1 98.88 100 VAL A O 1
ATOM 841 N N . PHE A 1 101 ? 13.789 -0.577 -6.52 1 98.94 101 PHE A N 1
ATOM 842 C CA . PHE A 1 101 ? 13.578 -1.948 -6.965 1 98.94 101 PHE A CA 1
ATOM 843 C C . PHE A 1 101 ? 13.188 -2.844 -5.793 1 98.94 101 PHE A C 1
ATOM 845 O O . PHE A 1 101 ? 13.594 -2.592 -4.652 1 98.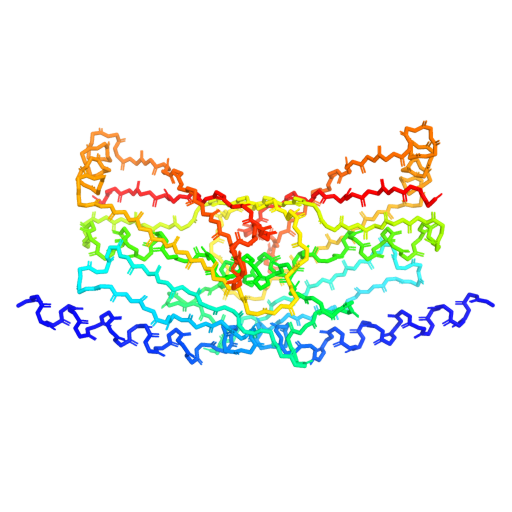94 101 PHE A O 1
ATOM 852 N N . ALA A 1 102 ? 12.469 -3.848 -6.066 1 98.94 102 ALA A N 1
ATOM 853 C CA . ALA A 1 102 ? 12.164 -4.949 -5.16 1 98.94 102 ALA A CA 1
ATOM 854 C C . ALA A 1 102 ? 12.234 -6.293 -5.883 1 98.94 102 ALA A C 1
ATOM 856 O O . ALA A 1 102 ? 11.875 -6.391 -7.059 1 98.94 102 ALA A O 1
ATOM 857 N N . GLU A 1 103 ? 12.703 -7.25 -5.156 1 98.81 103 GLU A N 1
ATOM 858 C CA . GLU A 1 103 ? 12.812 -8.594 -5.715 1 98.81 103 GLU A CA 1
ATOM 859 C C . GLU A 1 103 ? 12.109 -9.617 -4.828 1 98.81 103 GLU A C 1
ATOM 861 O O . GLU A 1 103 ? 12.148 -9.516 -3.6 1 98.81 103 GLU A O 1
ATOM 866 N N . PHE A 1 104 ? 11.523 -10.562 -5.441 1 98.88 104 PHE A N 1
ATOM 867 C CA . PHE A 1 104 ? 10.773 -11.633 -4.789 1 98.88 104 PHE A CA 1
ATOM 868 C C . PHE A 1 104 ? 11.203 -12.992 -5.316 1 98.88 104 PHE A C 1
ATOM 870 O O . PHE A 1 104 ? 11.281 -13.195 -6.527 1 98.88 104 PHE A O 1
ATOM 877 N N . SER A 1 105 ? 11.492 -13.82 -4.375 1 98.75 105 SER A N 1
ATOM 878 C CA . SER A 1 105 ? 11.906 -15.156 -4.801 1 98.75 105 SER A CA 1
ATOM 879 C C . SER A 1 105 ? 11.539 -16.203 -3.752 1 98.75 105 SER A C 1
ATOM 881 O O . SER A 1 105 ? 11.68 -15.961 -2.551 1 98.75 105 SER A O 1
ATOM 883 N N . ILE A 1 106 ? 11 -17.297 -4.23 1 98.69 106 ILE A N 1
ATOM 884 C CA . ILE A 1 106 ? 10.82 -18.531 -3.455 1 98.69 106 ILE A CA 1
ATOM 885 C C . ILE A 1 106 ? 11.406 -19.719 -4.215 1 98.69 106 ILE A C 1
ATOM 887 O O . ILE A 1 106 ? 10.984 -20.016 -5.332 1 98.69 106 ILE A O 1
ATOM 891 N N . ASN A 1 107 ? 12.336 -20.328 -3.633 1 97.38 107 ASN A N 1
ATOM 892 C CA . ASN A 1 107 ? 12.945 -21.422 -4.379 1 97.38 107 ASN A CA 1
ATOM 893 C C . ASN A 1 107 ? 12.078 -22.672 -4.34 1 97.38 107 ASN A C 1
ATOM 895 O O . ASN A 1 107 ? 11.156 -22.781 -3.531 1 97.38 107 ASN A O 1
ATOM 899 N N . THR A 1 108 ? 12.492 -23.609 -5.148 1 96.56 108 THR A N 1
ATOM 900 C CA . THR A 1 108 ? 11.68 -24.812 -5.363 1 96.56 108 THR A CA 1
ATOM 901 C C . THR A 1 108 ? 11.586 -25.625 -4.086 1 96.56 108 THR A C 1
ATOM 903 O O . THR A 1 108 ? 10.531 -26.188 -3.775 1 96.56 108 THR A O 1
ATOM 906 N N . ASP A 1 109 ? 12.609 -25.734 -3.332 1 97.94 109 ASP A N 1
ATOM 907 C CA . ASP A 1 109 ? 12.609 -26.484 -2.082 1 97.94 109 ASP A CA 1
ATOM 908 C C . ASP A 1 109 ? 11.641 -25.859 -1.072 1 97.94 109 ASP A C 1
ATOM 910 O O . ASP A 1 109 ? 10.914 -26.578 -0.388 1 97.94 109 ASP A O 1
ATOM 914 N N . GLU A 1 110 ? 11.68 -24.594 -1.017 1 98.38 110 GLU A N 1
ATOM 915 C CA . GLU A 1 110 ? 10.773 -23.875 -0.116 1 98.38 110 GLU A CA 1
ATOM 916 C C . GLU A 1 110 ? 9.32 -24.078 -0.53 1 98.38 110 GLU A C 1
ATOM 918 O O . GLU A 1 110 ? 8.445 -24.25 0.321 1 98.38 110 GLU A O 1
ATOM 923 N N . ILE A 1 111 ? 9.062 -24.062 -1.76 1 98.5 111 ILE A N 1
ATOM 924 C CA . ILE A 1 111 ? 7.707 -24.266 -2.27 1 98.5 111 ILE A CA 1
ATOM 925 C C . ILE A 1 111 ? 7.227 -25.672 -1.924 1 98.5 111 ILE A C 1
ATOM 927 O O . ILE A 1 111 ? 6.086 -25.844 -1.492 1 98.5 111 ILE A O 1
ATOM 931 N N . GLU A 1 112 ? 8.094 -26.625 -2.059 1 98 112 GLU A N 1
ATOM 932 C CA . GLU A 1 112 ? 7.754 -28 -1.702 1 98 112 GLU A CA 1
ATOM 933 C C . GLU A 1 112 ? 7.465 -28.125 -0.209 1 98 112 GLU A C 1
ATOM 935 O O . GLU A 1 112 ? 6.539 -28.844 0.192 1 98 112 GLU A O 1
ATOM 940 N N . ASN A 1 113 ? 8.266 -27.5 0.556 1 98.56 113 ASN A N 1
ATOM 941 C CA . ASN A 1 113 ? 8.039 -27.516 1.997 1 98.56 113 ASN A CA 1
ATOM 942 C C . ASN A 1 113 ? 6.695 -26.875 2.359 1 98.56 113 ASN A C 1
ATOM 944 O O . ASN A 1 113 ? 5.988 -27.375 3.236 1 98.56 113 ASN A O 1
ATOM 948 N N . ILE A 1 114 ? 6.367 -25.781 1.69 1 98.69 114 ILE A N 1
ATOM 949 C CA . ILE A 1 114 ? 5.078 -25.125 1.899 1 98.69 114 ILE A CA 1
ATOM 950 C C . ILE A 1 114 ? 3.951 -26.094 1.552 1 98.69 114 ILE A C 1
ATOM 952 O O . ILE A 1 114 ? 2.986 -26.234 2.307 1 98.69 114 ILE A O 1
ATOM 956 N N . LYS A 1 115 ? 4.098 -26.734 0.49 1 98 115 LYS A N 1
ATOM 957 C CA . LYS A 1 115 ? 3.115 -27.734 0.065 1 98 115 LYS A CA 1
ATOM 958 C C . LYS A 1 115 ? 2.926 -28.812 1.129 1 98 115 LYS A C 1
ATOM 960 O O . LYS A 1 115 ? 1.797 -29.109 1.517 1 98 115 LYS A O 1
ATOM 965 N N . LYS A 1 116 ? 3.971 -29.359 1.608 1 98.19 116 LYS A N 1
ATOM 966 C CA . LYS A 1 116 ? 3.922 -30.422 2.609 1 98.19 116 LYS A CA 1
ATOM 967 C C . LYS A 1 116 ? 3.234 -29.953 3.885 1 98.19 116 LYS A C 1
ATOM 969 O O . LYS A 1 116 ? 2.41 -30.656 4.457 1 98.19 116 LYS A O 1
ATOM 974 N N . GLU A 1 117 ? 3.623 -28.766 4.305 1 98.31 117 GLU A N 1
ATOM 975 C CA . GLU A 1 117 ? 3.043 -28.219 5.527 1 98.31 117 GLU A CA 1
ATOM 976 C C . GLU A 1 117 ? 1.538 -28.016 5.379 1 98.31 117 GLU A C 1
ATOM 978 O O . GLU A 1 117 ? 0.771 -28.344 6.285 1 98.31 117 GLU A O 1
ATOM 983 N N . VAL A 1 118 ? 1.167 -27.484 4.266 1 98.44 118 VAL A N 1
ATOM 984 C CA . VAL A 1 118 ? -0.248 -27.219 4.031 1 98.44 118 VAL A CA 1
ATOM 985 C C . VAL A 1 118 ? -1.012 -28.531 3.9 1 98.44 118 VAL A C 1
ATOM 987 O O . VAL A 1 118 ? -2.141 -28.641 4.383 1 98.44 118 VAL A O 1
ATOM 990 N N . ASP A 1 119 ? -0.434 -29.469 3.26 1 97.75 119 ASP A N 1
ATOM 991 C CA . ASP A 1 119 ? -1.072 -30.781 3.133 1 97.75 119 ASP A CA 1
ATOM 992 C C . ASP A 1 119 ? -1.296 -31.406 4.5 1 97.75 119 ASP A C 1
ATOM 994 O O . ASP A 1 119 ? -2.279 -32.125 4.707 1 97.75 119 ASP A O 1
ATOM 998 N N . LEU A 1 120 ? -0.429 -31.172 5.367 1 97.94 120 LEU A N 1
ATOM 999 C CA . LEU A 1 120 ? -0.511 -31.734 6.715 1 97.94 120 LEU A CA 1
ATOM 1000 C C . LEU A 1 120 ? -1.496 -30.953 7.57 1 97.94 120 LEU A C 1
ATOM 1002 O O . LEU A 1 120 ? -2.328 -31.531 8.266 1 97.94 120 LEU A O 1
ATOM 1006 N N . LEU A 1 121 ? -1.478 -29.625 7.523 1 97.75 121 LEU A N 1
ATOM 1007 C CA . LEU A 1 121 ? -2.201 -28.75 8.438 1 97.75 121 LEU A CA 1
ATOM 1008 C C . LEU A 1 121 ? -3.541 -28.328 7.844 1 97.75 121 LEU A C 1
ATOM 1010 O O . LEU A 1 121 ? -4.426 -27.859 8.57 1 97.75 121 LEU A O 1
ATOM 1014 N N . GLY A 1 122 ? -3.699 -28.453 6.551 1 97.38 122 GLY A N 1
ATOM 1015 C CA . GLY A 1 122 ? -4.895 -27.984 5.867 1 97.38 122 GLY A CA 1
ATOM 1016 C C . GLY A 1 122 ? -4.77 -26.562 5.363 1 97.38 122 GLY A C 1
ATOM 1017 O O . GLY A 1 122 ? -5.141 -26.266 4.223 1 97.38 122 GLY A O 1
ATOM 1018 N N . LYS A 1 123 ? -4.328 -25.719 6.188 1 98.25 123 LYS A N 1
ATOM 1019 C CA . LYS A 1 123 ? -4.125 -24.312 5.836 1 98.25 123 LYS A CA 1
ATOM 1020 C C . LYS A 1 123 ? -3.043 -23.672 6.707 1 98.25 123 LYS A C 1
ATOM 1022 O O . LYS A 1 123 ? -2.775 -24.156 7.812 1 98.25 123 LYS A O 1
ATOM 1027 N N . LYS A 1 124 ? -2.451 -22.609 6.176 1 98.62 124 LYS A N 1
ATOM 1028 C CA . LYS A 1 124 ? -1.435 -21.875 6.922 1 98.62 124 LYS A CA 1
ATOM 1029 C C . LYS A 1 124 ? -1.127 -20.531 6.262 1 98.62 124 LYS A C 1
ATOM 1031 O O . LYS A 1 124 ? -1.262 -20.391 5.043 1 98.62 124 LYS A O 1
ATOM 1036 N N . VAL A 1 125 ? -0.763 -19.547 7.07 1 98.81 125 VAL A N 1
ATOM 1037 C CA . VAL A 1 125 ? -0.216 -18.297 6.582 1 98.81 125 VAL A CA 1
ATOM 1038 C C . VAL A 1 125 ? 1.31 -18.344 6.621 1 98.81 125 VAL A C 1
ATOM 1040 O O . VAL A 1 125 ? 1.9 -18.625 7.664 1 98.81 125 VAL A O 1
ATOM 1043 N N . PHE A 1 126 ? 1.952 -18.109 5.492 1 98.88 126 PHE A N 1
ATOM 1044 C CA . PHE A 1 126 ? 3.404 -18.062 5.383 1 98.88 126 PHE A CA 1
ATOM 1045 C C . PHE A 1 126 ? 3.887 -16.625 5.254 1 98.88 126 PHE A C 1
ATOM 1047 O O . PHE A 1 126 ? 3.32 -15.836 4.484 1 98.88 126 PHE A O 1
ATOM 1054 N N . GLU A 1 127 ? 4.93 -16.25 5.957 1 98.88 127 GLU A N 1
ATOM 1055 C CA . GLU A 1 127 ? 5.465 -14.891 5.934 1 98.88 127 GLU A CA 1
ATOM 1056 C C . GLU A 1 127 ? 6.73 -14.812 5.086 1 98.88 127 GLU A C 1
ATOM 1058 O O . GLU A 1 127 ? 7.613 -15.672 5.199 1 98.88 127 GLU A O 1
ATOM 1063 N N . PHE A 1 128 ? 6.852 -13.789 4.27 1 98.88 128 PHE A N 1
ATOM 1064 C CA . PHE A 1 128 ? 7.992 -13.578 3.387 1 98.88 128 PHE A CA 1
ATOM 1065 C C . PHE A 1 128 ? 8.531 -12.164 3.525 1 98.88 128 PHE A C 1
ATOM 1067 O O . PHE A 1 128 ? 7.766 -11.195 3.471 1 98.88 128 PHE A O 1
ATOM 1074 N N . PRO A 1 129 ? 9.789 -12.031 3.664 1 98.56 129 PRO A N 1
ATOM 1075 C CA . PRO A 1 129 ? 10.398 -10.703 3.715 1 98.56 129 PRO A CA 1
ATOM 1076 C C . PRO A 1 129 ? 10.609 -10.094 2.328 1 98.56 129 PRO A C 1
ATOM 1078 O O . PRO A 1 129 ? 10.805 -10.828 1.354 1 98.56 129 PRO A O 1
ATOM 1081 N N . CYS A 1 130 ? 10.539 -8.812 2.26 1 98.06 130 CYS A N 1
ATOM 1082 C CA . CYS A 1 130 ? 10.82 -8.031 1.057 1 98.06 130 CYS A CA 1
ATOM 1083 C C . CYS A 1 130 ? 11.516 -6.727 1.403 1 98.06 130 CYS A C 1
ATOM 1085 O O . CYS A 1 130 ? 11.25 -6.133 2.453 1 98.06 130 CYS A O 1
ATOM 1087 N N . GLU A 1 131 ? 12.383 -6.301 0.489 1 98.88 131 GLU A N 1
ATOM 1088 C CA . GLU A 1 131 ? 13.047 -5.008 0.618 1 98.88 131 GLU A CA 1
ATOM 1089 C C . GLU A 1 131 ? 12.914 -4.188 -0.663 1 98.88 131 GLU A C 1
ATOM 1091 O O . GLU A 1 131 ? 12.953 -4.738 -1.765 1 98.88 131 GLU A O 1
ATOM 1096 N N . VAL A 1 132 ? 12.758 -2.943 -0.499 1 98.94 132 VAL A N 1
ATOM 1097 C CA . VAL A 1 132 ? 12.844 -1.976 -1.589 1 98.94 132 VAL A CA 1
ATOM 1098 C C . VAL A 1 132 ? 14.156 -1.197 -1.485 1 98.94 132 VAL A C 1
ATOM 1100 O O . VAL A 1 132 ? 14.461 -0.627 -0.437 1 98.94 132 VAL A O 1
ATOM 1103 N N . ARG A 1 133 ? 14.883 -1.174 -2.561 1 98.88 133 ARG A N 1
ATOM 1104 C CA . ARG A 1 133 ? 16.172 -0.485 -2.576 1 98.88 133 ARG A CA 1
ATOM 1105 C C . ARG A 1 133 ? 16.281 0.431 -3.791 1 98.88 133 ARG A C 1
ATOM 1107 O O . ARG A 1 133 ? 15.68 0.171 -4.832 1 98.88 133 ARG A O 1
ATOM 1114 N N . ASP A 1 134 ? 17.141 1.459 -3.648 1 98.38 134 ASP A N 1
ATOM 1115 C CA . ASP A 1 134 ? 17.375 2.328 -4.797 1 98.38 134 ASP A CA 1
ATOM 1116 C C . ASP A 1 134 ? 18.562 1.841 -5.621 1 98.38 134 ASP A C 1
ATOM 1118 O O . ASP A 1 134 ? 19.109 0.76 -5.367 1 98.38 134 ASP A O 1
ATOM 1122 N N . ASN A 1 135 ? 18.891 2.645 -6.625 1 96.25 135 ASN A N 1
ATOM 1123 C CA . ASN A 1 135 ? 19.938 2.248 -7.578 1 96.25 135 ASN A CA 1
ATOM 1124 C C . ASN A 1 135 ? 21.312 2.184 -6.914 1 96.25 135 ASN A C 1
ATOM 1126 O O . ASN A 1 135 ? 22.234 1.582 -7.461 1 96.25 135 ASN A O 1
ATOM 1130 N N . LYS A 1 136 ? 21.438 2.803 -5.762 1 97.06 136 LYS A N 1
ATOM 1131 C CA . LYS A 1 136 ? 22.703 2.789 -5.039 1 97.06 136 LYS A CA 1
ATOM 1132 C C . LYS A 1 136 ? 22.719 1.684 -3.984 1 97.06 136 LYS A C 1
ATOM 1134 O O . LYS A 1 136 ? 23.688 1.556 -3.23 1 97.06 136 LYS A O 1
ATOM 1139 N N . GLY A 1 137 ? 21.672 0.991 -3.91 1 97.25 137 GLY A N 1
ATOM 1140 C CA . GLY A 1 137 ? 21.594 -0.11 -2.963 1 97.25 137 GLY A CA 1
ATOM 1141 C C . GLY A 1 137 ? 21.109 0.313 -1.591 1 97.25 137 GLY A C 1
ATOM 1142 O O . GLY A 1 137 ? 21.078 -0.494 -0.659 1 97.25 137 GLY A O 1
ATOM 1143 N N . GLU A 1 138 ? 20.656 1.556 -1.483 1 98.31 138 GLU A N 1
ATOM 1144 C CA . GLU A 1 138 ? 20.156 2.045 -0.209 1 98.31 138 GLU A CA 1
ATOM 1145 C C . GLU A 1 138 ? 18.75 1.485 0.076 1 98.31 138 GLU A C 1
ATOM 1147 O O . GLU A 1 138 ? 17.906 1.46 -0.809 1 98.31 138 GLU A O 1
ATOM 1152 N N . LEU A 1 139 ? 18.609 1.021 1.351 1 98.88 139 LEU A N 1
ATOM 1153 C CA . LEU A 1 139 ? 17.328 0.499 1.775 1 98.88 139 LEU A CA 1
ATOM 1154 C C . LEU A 1 139 ? 16.297 1.623 1.913 1 98.88 139 LEU A C 1
ATOM 1156 O O . LEU A 1 139 ? 16.5 2.562 2.684 1 98.88 139 LEU A O 1
ATOM 1160 N N . ILE A 1 140 ? 15.211 1.535 1.21 1 98.94 140 ILE A N 1
ATOM 1161 C CA . ILE A 1 140 ? 14.156 2.541 1.218 1 98.94 140 ILE A CA 1
ATOM 1162 C C . ILE A 1 140 ? 13.008 2.078 2.109 1 98.94 140 ILE A C 1
ATOM 1164 O O . ILE A 1 140 ? 12.438 2.869 2.869 1 98.94 140 ILE A O 1
ATOM 1168 N N . ALA A 1 141 ? 12.633 0.785 2.047 1 98.94 141 ALA A N 1
ATOM 1169 C CA . ALA A 1 141 ? 11.547 0.215 2.84 1 98.94 141 ALA A CA 1
ATOM 1170 C C . ALA A 1 141 ? 11.742 -1.285 3.041 1 98.94 141 ALA A C 1
ATOM 1172 O O . ALA A 1 141 ? 12.352 -1.955 2.203 1 98.94 141 ALA A O 1
ATOM 1173 N N . ARG A 1 142 ? 11.258 -1.76 4.152 1 98.88 142 ARG A N 1
ATOM 1174 C CA . ARG A 1 142 ? 11.227 -3.182 4.48 1 98.88 142 ARG A CA 1
ATOM 1175 C C . ARG A 1 142 ? 9.797 -3.664 4.691 1 98.88 142 ARG A C 1
ATOM 1177 O O . ARG A 1 142 ? 9.016 -3.023 5.398 1 98.88 142 ARG A O 1
ATOM 1184 N N . LEU A 1 143 ? 9.484 -4.797 4.059 1 98.94 143 LEU A N 1
ATOM 1185 C CA . LEU A 1 143 ? 8.133 -5.328 4.184 1 98.94 143 LEU A CA 1
ATOM 1186 C C . LEU A 1 143 ? 8.164 -6.789 4.617 1 98.94 143 LEU A C 1
ATOM 1188 O O . LEU A 1 143 ? 9.164 -7.477 4.434 1 98.94 143 LEU A O 1
ATOM 1192 N N . THR A 1 144 ? 7.133 -7.195 5.203 1 98.94 144 THR A N 1
ATOM 1193 C CA . THR A 1 144 ? 6.777 -8.602 5.387 1 98.94 144 THR A CA 1
ATOM 1194 C C . THR A 1 144 ? 5.391 -8.891 4.816 1 98.94 144 THR A C 1
ATOM 1196 O O . THR A 1 144 ? 4.426 -8.188 5.137 1 98.94 144 THR A O 1
ATOM 1199 N N . LYS A 1 145 ? 5.352 -9.883 4.016 1 98.88 145 LYS A N 1
ATOM 1200 C CA . LYS A 1 145 ? 4.086 -10.305 3.422 1 98.88 145 LYS A CA 1
ATOM 1201 C C . LYS A 1 145 ? 3.605 -11.617 4.031 1 98.88 145 LYS A C 1
ATOM 1203 O O . LYS A 1 145 ? 4.391 -12.555 4.207 1 98.88 145 LYS A O 1
ATOM 1208 N N . GLY A 1 146 ? 2.357 -11.648 4.422 1 98.88 146 GLY A N 1
ATOM 1209 C CA . GLY A 1 146 ? 1.711 -12.891 4.824 1 98.88 146 GLY A CA 1
ATOM 1210 C C . GLY A 1 146 ? 0.772 -13.445 3.77 1 98.88 146 GLY A C 1
ATOM 1211 O O . GLY A 1 146 ? -0.203 -12.789 3.395 1 98.88 146 GLY A O 1
ATOM 1212 N N . VAL A 1 147 ? 1.062 -14.641 3.348 1 98.81 147 VAL A N 1
ATOM 1213 C CA . VAL A 1 147 ? 0.273 -15.273 2.299 1 98.81 147 VAL A CA 1
ATOM 1214 C C . VAL A 1 147 ? -0.441 -16.5 2.857 1 98.81 147 VAL A C 1
ATOM 1216 O O . VAL A 1 147 ? 0.195 -17.391 3.438 1 98.81 147 VAL A O 1
ATOM 1219 N N . TYR A 1 148 ? -1.726 -16.516 2.66 1 98.75 148 TYR A N 1
ATOM 1220 C CA . TYR A 1 148 ? -2.57 -17.625 3.066 1 98.75 148 TYR A CA 1
ATOM 1221 C C . TYR A 1 148 ? -2.586 -18.719 2.002 1 98.75 148 TYR A C 1
ATOM 1223 O O . TYR A 1 148 ? -2.781 -18.438 0.817 1 98.75 148 TYR A O 1
ATOM 1231 N N . VAL A 1 149 ? -2.342 -19.938 2.432 1 98.69 149 VAL A N 1
ATOM 1232 C CA . VAL A 1 149 ? -2.406 -21.078 1.535 1 98.69 149 VAL A CA 1
ATOM 1233 C C . VAL A 1 149 ? -3.297 -22.156 2.145 1 98.69 149 VAL A C 1
ATOM 1235 O O . VAL A 1 149 ? -3.174 -22.484 3.33 1 98.69 149 VAL A O 1
ATOM 1238 N N . ARG A 1 150 ? -4.176 -22.609 1.311 1 98.38 150 ARG A N 1
ATOM 1239 C CA . ARG A 1 150 ? -5.055 -23.703 1.738 1 98.38 150 ARG A CA 1
ATOM 1240 C C . ARG A 1 150 ? -5.215 -24.734 0.635 1 98.38 150 ARG A C 1
ATOM 1242 O O . ARG A 1 150 ? -5.281 -24.391 -0.547 1 98.38 150 ARG A O 1
ATOM 1249 N N . ARG A 1 151 ? -5.324 -25.969 1.06 1 96.62 151 ARG A N 1
ATOM 1250 C CA . ARG A 1 151 ? -5.648 -27.016 0.107 1 96.62 151 ARG A CA 1
ATOM 1251 C C . ARG A 1 151 ? -7.145 -27.062 -0.18 1 96.62 151 ARG A C 1
ATOM 1253 O O . ARG A 1 151 ? -7.961 -26.938 0.736 1 96.62 151 ARG A O 1
ATOM 1260 N N . LYS A 1 152 ? -7.469 -27.234 -1.439 1 94.81 152 LYS A N 1
ATOM 1261 C CA . LYS A 1 152 ? -8.883 -27.344 -1.798 1 94.81 152 LYS A CA 1
ATOM 1262 C C . LYS A 1 152 ? -9.492 -28.625 -1.252 1 94.81 152 LYS A C 1
ATOM 1264 O O . LYS A 1 152 ? -8.805 -29.641 -1.128 1 94.81 152 LYS A O 1
ATOM 1269 N N . MET B 1 1 ? -5.188 34.469 9.125 1 50.22 1 MET B N 1
ATOM 1270 C CA . MET B 1 1 ? -4.168 33.438 9.094 1 50.22 1 MET B CA 1
ATOM 1271 C C . MET B 1 1 ? -4.793 32.062 8.859 1 50.22 1 MET B C 1
ATOM 1273 O O . MET B 1 1 ? -4.285 31.281 8.062 1 50.22 1 MET B O 1
ATOM 1277 N N . GLU B 1 2 ? -6.039 31.766 9.5 1 60.59 2 GLU B N 1
ATOM 1278 C CA . GLU B 1 2 ? -6.887 30.594 9.406 1 60.59 2 GLU B CA 1
ATOM 1279 C C . GLU B 1 2 ? -7.414 30.391 7.984 1 60.59 2 GLU B C 1
ATOM 1281 O O . GLU B 1 2 ? -7.414 29.281 7.461 1 60.59 2 GLU B O 1
ATOM 1286 N N . ASN B 1 3 ? -7.484 31.531 7.289 1 75.19 3 ASN B N 1
ATOM 1287 C CA . ASN B 1 3 ? -8.117 31.5 5.977 1 75.19 3 ASN B CA 1
ATOM 1288 C C . ASN B 1 3 ? -7.133 31.094 4.887 1 75.19 3 ASN B C 1
ATOM 1290 O O . ASN B 1 3 ? -7.484 30.359 3.961 1 75.19 3 ASN B O 1
ATOM 1294 N N . LYS B 1 4 ? -5.887 31.531 5.133 1 82.56 4 LYS B N 1
ATOM 1295 C CA . LYS B 1 4 ? -4.859 31.219 4.145 1 82.56 4 LYS B CA 1
ATOM 1296 C C . LYS B 1 4 ? -4.434 29.75 4.246 1 82.56 4 LYS B C 1
ATOM 1298 O O . LYS B 1 4 ? -4.254 29.078 3.229 1 82.56 4 LYS B O 1
ATOM 1303 N N . ARG B 1 5 ? -4.34 29.344 5.473 1 85.12 5 ARG B N 1
ATOM 1304 C CA . ARG B 1 5 ? -3.971 27.953 5.715 1 85.12 5 ARG B CA 1
ATOM 1305 C C . ARG B 1 5 ? -5.055 27 5.207 1 85.12 5 ARG B C 1
ATOM 1307 O O . ARG B 1 5 ? -4.75 25.969 4.605 1 85.12 5 ARG B O 1
ATOM 1314 N N . TYR B 1 6 ? -6.219 27.359 5.434 1 87.56 6 TYR B N 1
ATOM 1315 C CA . TYR B 1 6 ? -7.34 26.547 4.965 1 87.56 6 TYR B CA 1
ATOM 1316 C C . TYR B 1 6 ? -7.32 26.406 3.449 1 87.56 6 TYR B C 1
ATOM 1318 O O . TYR B 1 6 ? -7.504 25.312 2.914 1 87.56 6 TYR B O 1
ATOM 1326 N N . ARG B 1 7 ? -7.059 27.578 2.775 1 91.12 7 ARG B N 1
ATOM 1327 C CA . ARG B 1 7 ? -7.012 27.562 1.317 1 91.12 7 ARG B CA 1
ATOM 1328 C C . ARG B 1 7 ? -5.863 26.688 0.815 1 91.12 7 ARG B C 1
ATOM 1330 O O . ARG B 1 7 ? -6.012 25.969 -0.173 1 91.12 7 ARG B O 1
ATOM 1337 N N . LYS B 1 8 ? -4.797 26.75 1.477 1 91.56 8 LYS B N 1
ATOM 1338 C CA . LYS B 1 8 ? -3.617 25.969 1.112 1 91.56 8 LYS B CA 1
ATOM 1339 C C . LYS B 1 8 ? -3.908 24.469 1.172 1 91.56 8 LYS B C 1
ATOM 1341 O O . LYS B 1 8 ? -3.621 23.75 0.221 1 91.56 8 LYS B O 1
ATOM 1346 N N . TYR B 1 9 ? -4.473 24.047 2.232 1 92.19 9 TYR B N 1
ATOM 1347 C CA . TYR B 1 9 ? -4.691 22.625 2.426 1 92.19 9 TYR B CA 1
ATOM 1348 C C . TYR B 1 9 ? -5.859 22.125 1.582 1 92.19 9 TYR B C 1
ATOM 1350 O O . TYR B 1 9 ? -5.867 20.984 1.131 1 92.19 9 TYR B O 1
ATOM 1358 N N . LYS B 1 10 ? -6.805 23.016 1.299 1 92.25 10 LYS B N 1
ATOM 1359 C CA . LYS B 1 10 ? -7.848 22.688 0.333 1 92.25 10 LYS B CA 1
ATOM 1360 C C . LYS B 1 10 ? -7.254 22.406 -1.046 1 92.25 10 LYS B C 1
ATOM 1362 O O . LYS B 1 10 ? -7.68 21.484 -1.738 1 92.25 10 LYS B O 1
ATOM 1367 N N . ARG B 1 11 ? -6.332 23.219 -1.429 1 93.12 11 ARG B N 1
ATOM 1368 C CA . ARG B 1 11 ? -5.633 23.016 -2.693 1 93.12 11 ARG B CA 1
ATOM 1369 C C . ARG B 1 11 ? -4.883 21.688 -2.699 1 93.12 11 ARG B C 1
ATOM 1371 O O . ARG B 1 11 ? -4.875 20.969 -3.707 1 93.12 11 ARG B O 1
ATOM 1378 N N . LEU B 1 12 ? -4.27 21.344 -1.569 1 91.56 12 LEU B N 1
ATOM 1379 C CA . LEU B 1 12 ? -3.561 20.078 -1.422 1 91.56 12 LEU B CA 1
ATOM 1380 C C . LEU B 1 12 ? -4.496 18.891 -1.665 1 91.56 12 LEU B C 1
ATOM 1382 O O . LEU B 1 12 ? -4.133 17.938 -2.357 1 91.56 12 LEU B O 1
ATOM 1386 N N . ILE B 1 13 ? -5.676 18.969 -1.182 1 94.12 13 ILE B N 1
ATOM 1387 C CA . ILE B 1 13 ? -6.66 17.906 -1.331 1 94.12 13 ILE B CA 1
ATOM 1388 C C . ILE B 1 13 ? -7.082 17.797 -2.795 1 94.12 13 ILE B C 1
ATOM 1390 O O . ILE B 1 13 ? -7.246 16.688 -3.32 1 94.12 13 ILE B O 1
ATOM 1394 N N . LYS B 1 14 ? -7.281 18.938 -3.441 1 94.69 14 LYS B N 1
ATOM 1395 C CA . LYS B 1 14 ? -7.602 18.938 -4.867 1 94.69 14 LYS B CA 1
ATOM 1396 C C . LYS B 1 14 ? -6.488 18.266 -5.676 1 94.69 14 LYS B C 1
ATOM 1398 O O . LYS B 1 14 ? -6.758 17.469 -6.578 1 94.69 14 LYS B O 1
ATOM 1403 N N . LEU B 1 15 ? -5.293 18.562 -5.324 1 95.19 15 LEU B N 1
ATOM 1404 C CA . LEU B 1 15 ? -4.137 17.984 -6.004 1 95.19 15 LEU B CA 1
ATOM 1405 C C . LEU B 1 15 ? -4.062 16.484 -5.77 1 95.19 15 LEU B C 1
ATOM 1407 O O . LEU B 1 15 ? -3.711 15.719 -6.676 1 95.19 15 LEU B O 1
ATOM 1411 N N . LEU B 1 16 ? -4.406 16.094 -4.547 1 96.44 16 LEU B N 1
ATOM 1412 C CA . LEU B 1 16 ? -4.426 14.664 -4.223 1 96.44 16 LEU B CA 1
ATOM 1413 C C . LEU B 1 16 ? -5.441 13.922 -5.082 1 96.44 16 LEU B C 1
ATOM 1415 O O . LEU B 1 16 ? -5.191 12.797 -5.52 1 96.44 16 LEU B O 1
ATOM 1419 N N . ASN B 1 17 ? -6.559 14.594 -5.352 1 97.5 17 ASN B N 1
ATOM 1420 C CA . ASN B 1 17 ? -7.641 13.953 -6.094 1 97.5 17 ASN B CA 1
ATOM 1421 C C . ASN B 1 17 ? -7.324 13.859 -7.582 1 97.5 17 ASN B C 1
ATOM 1423 O O . ASN B 1 17 ? -7.977 13.117 -8.312 1 97.5 17 ASN B O 1
ATOM 1427 N N . ILE B 1 18 ? -6.332 14.539 -8.062 1 97.12 18 ILE B N 1
ATOM 1428 C CA . ILE B 1 18 ? -5.934 14.406 -9.461 1 97.12 18 ILE B CA 1
ATOM 1429 C C . ILE B 1 18 ? -4.551 13.766 -9.547 1 97.12 18 ILE B C 1
ATOM 1431 O O . ILE B 1 18 ? -3.973 13.656 -10.625 1 97.12 18 ILE B O 1
ATOM 1435 N N . TYR B 1 19 ? -3.955 13.406 -8.398 1 98.25 19 TYR B N 1
ATOM 1436 C CA . TYR B 1 19 ? -2.691 12.68 -8.305 1 98.25 19 TYR B CA 1
ATOM 1437 C C . TYR B 1 19 ? -2.787 11.336 -9.008 1 98.25 19 TYR B C 1
ATOM 1439 O O . TYR B 1 19 ? -3.543 10.453 -8.578 1 98.25 19 TYR B O 1
ATOM 1447 N N . PRO B 1 20 ? -2.045 11.062 -10.055 1 98.5 20 PRO B N 1
ATOM 1448 C CA . PRO B 1 20 ? -2.287 9.93 -10.945 1 98.5 20 PRO B CA 1
ATOM 1449 C C . PRO B 1 20 ? -2.299 8.594 -10.203 1 98.5 20 PRO B C 1
ATOM 1451 O O . PRO B 1 20 ? -3.172 7.754 -10.453 1 98.5 20 PRO B O 1
ATOM 1454 N N . PRO B 1 21 ? -1.399 8.375 -9.258 1 98.62 21 PRO B N 1
ATOM 1455 C CA . PRO B 1 21 ? -1.483 7.098 -8.539 1 98.62 21 PRO B CA 1
ATOM 1456 C C . PRO B 1 21 ? -2.818 6.914 -7.824 1 98.62 21 PRO B C 1
ATOM 1458 O O . PRO B 1 21 ? -3.32 5.789 -7.727 1 98.62 21 PRO B O 1
ATOM 1461 N N . TYR B 1 22 ? -3.408 7.996 -7.262 1 98.75 22 TYR B N 1
ATOM 1462 C CA . TYR B 1 22 ? -4.727 7.941 -6.637 1 98.75 22 TYR B CA 1
ATOM 1463 C C . TYR B 1 22 ? -5.824 7.828 -7.688 1 98.75 22 TYR B C 1
ATOM 1465 O O . TYR B 1 22 ? -6.68 6.941 -7.605 1 98.75 22 TYR B O 1
ATOM 1473 N N . LEU B 1 23 ? -5.75 8.672 -8.648 1 98.44 23 LEU B N 1
ATOM 1474 C CA . LEU B 1 23 ? -6.789 8.812 -9.664 1 98.44 23 LEU B CA 1
ATOM 1475 C C . LEU B 1 23 ? -7.035 7.488 -10.375 1 98.44 23 LEU B C 1
ATOM 1477 O O . LEU B 1 23 ? -8.18 7.039 -10.484 1 98.44 23 LEU B O 1
ATOM 1481 N N . PHE B 1 24 ? -6 6.832 -10.727 1 98.5 24 PHE B N 1
ATOM 1482 C CA . PHE B 1 24 ? -6.152 5.652 -11.57 1 98.5 24 PHE B CA 1
ATOM 1483 C C . PHE B 1 24 ? -6.289 4.395 -10.727 1 98.5 24 PHE B C 1
ATOM 1485 O O . PHE B 1 24 ? -6.512 3.305 -11.258 1 98.5 24 PHE B O 1
ATOM 1492 N N . ALA B 1 25 ? -6.176 4.57 -9.461 1 98.56 25 ALA B N 1
ATOM 1493 C CA . ALA B 1 25 ? -6.57 3.51 -8.539 1 98.56 25 ALA B CA 1
ATOM 1494 C C . ALA B 1 25 ? -8.039 3.648 -8.148 1 98.56 25 ALA B C 1
ATOM 1496 O O . ALA B 1 25 ? -8.602 2.758 -7.504 1 98.56 25 ALA B O 1
ATOM 1497 N N . GLY B 1 26 ? -8.656 4.793 -8.492 1 98.69 26 GLY B N 1
ATOM 1498 C CA . GLY B 1 26 ? -10.047 5.027 -8.141 1 98.69 26 GLY B CA 1
ATOM 1499 C C . GLY B 1 26 ? -10.219 5.625 -6.754 1 98.69 26 GLY B C 1
ATOM 1500 O O . GLY B 1 26 ? -11.281 5.484 -6.141 1 98.69 26 GLY B O 1
ATOM 1501 N N . ILE B 1 27 ? -9.188 6.262 -6.238 1 98.88 27 ILE B N 1
ATOM 1502 C CA . ILE B 1 27 ? -9.164 6.77 -4.871 1 98.88 27 ILE B CA 1
ATOM 1503 C C . ILE B 1 27 ? -9.43 8.273 -4.875 1 98.88 27 ILE B C 1
ATOM 1505 O O . ILE B 1 27 ? -8.883 9 -5.703 1 98.88 27 ILE B O 1
ATOM 1509 N N . ARG B 1 28 ? -10.273 8.688 -3.971 1 98.81 28 ARG B N 1
ATOM 1510 C CA . ARG B 1 28 ? -10.594 10.109 -3.838 1 98.81 28 ARG B CA 1
ATOM 1511 C C . ARG B 1 28 ? -10.867 10.469 -2.381 1 98.81 28 ARG B C 1
ATOM 1513 O O . ARG B 1 28 ? -11.508 9.719 -1.654 1 98.81 28 ARG B O 1
ATOM 1520 N N . VAL B 1 29 ? -10.359 11.625 -2.025 1 98.81 29 VAL B N 1
ATOM 1521 C CA . VAL B 1 29 ? -10.875 12.25 -0.81 1 98.81 29 VAL B CA 1
ATOM 1522 C C . VAL B 1 29 ? -12.281 12.789 -1.06 1 98.81 29 VAL B C 1
ATOM 1524 O O . VAL B 1 29 ? -12.477 13.664 -1.906 1 98.81 29 VAL B O 1
ATOM 1527 N N . VAL B 1 30 ? -13.266 12.281 -0.252 1 98.69 30 VAL B N 1
ATOM 1528 C CA . VAL B 1 30 ? -14.641 12.633 -0.583 1 98.69 30 VAL B CA 1
ATOM 1529 C C . VAL B 1 30 ? -15.227 13.523 0.513 1 98.69 30 VAL B C 1
ATOM 1531 O O . VAL B 1 30 ? -16.297 14.117 0.336 1 98.69 30 VAL B O 1
ATOM 1534 N N . ASN B 1 31 ? -14.578 13.594 1.644 1 98.69 31 ASN B N 1
ATOM 1535 C CA . ASN B 1 31 ? -15.016 14.461 2.734 1 98.69 31 ASN B CA 1
ATOM 1536 C C . ASN B 1 31 ? -13.852 14.812 3.662 1 98.69 31 ASN B C 1
ATOM 1538 O O . ASN B 1 31 ? -12.906 14.047 3.797 1 98.69 31 ASN B O 1
ATOM 1542 N N . TYR B 1 32 ? -13.867 15.992 4.219 1 98.19 32 TYR B N 1
ATOM 1543 C CA . TYR B 1 32 ? -12.961 16.484 5.246 1 98.19 32 TYR B CA 1
ATOM 1544 C C . TYR B 1 32 ? -13.562 17.672 5.988 1 98.19 32 TYR B C 1
ATOM 1546 O O . TYR B 1 32 ? -14.492 18.312 5.492 1 98.19 32 TYR B O 1
ATOM 1554 N N . ASN B 1 33 ? -13.133 17.906 7.172 1 97.56 33 ASN B N 1
ATOM 1555 C CA . ASN B 1 33 ? -13.688 19.031 7.922 1 97.56 33 ASN B CA 1
ATOM 1556 C C . ASN B 1 33 ? -12.781 20.266 7.848 1 97.56 33 ASN B C 1
ATOM 1558 O O . ASN B 1 33 ? -11.664 20.188 7.336 1 97.56 33 ASN B O 1
ATOM 1562 N N . ASP B 1 34 ? -13.164 21.359 8.398 1 94.88 34 ASP B N 1
ATOM 1563 C CA . ASP B 1 34 ? -12.492 22.641 8.266 1 94.88 34 ASP B CA 1
ATOM 1564 C C . ASP B 1 34 ? -11.172 22.656 9.023 1 94.88 34 ASP B C 1
ATOM 1566 O O . ASP B 1 34 ? -10.234 23.359 8.641 1 94.88 34 ASP B O 1
ATOM 1570 N N . SER B 1 35 ? -11.141 21.875 10.062 1 95.44 35 SER B N 1
ATOM 1571 C CA . SER B 1 35 ? -9.93 21.844 10.883 1 95.44 35 SER B CA 1
ATOM 1572 C C . SER B 1 35 ? -8.953 20.781 10.391 1 95.44 35 SER B C 1
ATOM 1574 O O . SER B 1 35 ? -7.875 20.625 10.961 1 95.44 35 SER B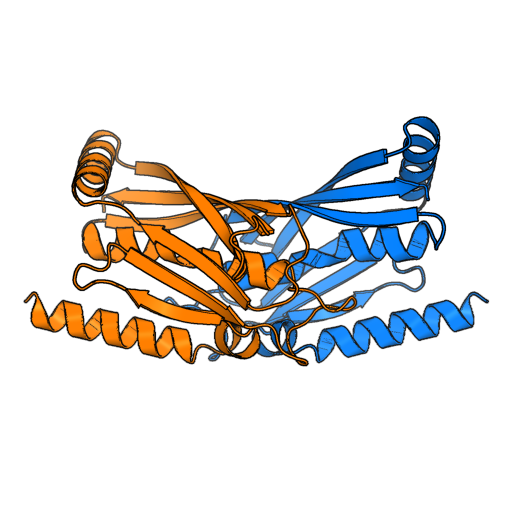 O 1
ATOM 1576 N N . PHE B 1 36 ? -9.359 19.953 9.383 1 96.88 36 PHE B N 1
ATOM 1577 C CA . PHE B 1 36 ? -8.547 18.906 8.797 1 96.88 36 PHE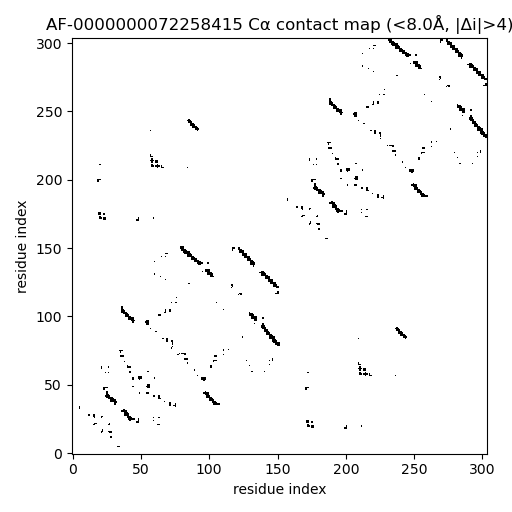 B CA 1
ATOM 1578 C C . PHE B 1 36 ? -8.102 17.906 9.859 1 96.88 36 PHE B C 1
ATOM 1580 O O . PHE B 1 36 ? -6.945 17.484 9.875 1 96.88 36 PHE B O 1
ATOM 1587 N N . THR B 1 37 ? -9.031 17.656 10.742 1 98.25 37 THR B N 1
ATOM 1588 C CA . THR B 1 37 ? -8.812 16.594 11.734 1 98.25 37 THR B CA 1
ATOM 1589 C C . THR B 1 37 ? -9.562 15.328 11.344 1 98.25 37 THR B C 1
ATOM 1591 O O . THR B 1 37 ? -9.555 14.344 12.078 1 98.25 37 THR B O 1
ATOM 1594 N N . TYR B 1 38 ? -10.195 15.445 10.172 1 98.56 38 TYR B N 1
ATOM 1595 C CA . TYR B 1 38 ? -11 14.344 9.664 1 98.56 38 TYR B CA 1
ATOM 1596 C C . TYR B 1 38 ? -10.906 14.258 8.141 1 98.56 38 TYR B C 1
ATOM 1598 O O . TYR B 1 38 ? -10.969 15.273 7.453 1 98.56 38 TYR B O 1
ATOM 1606 N N . PHE B 1 39 ? -10.758 13.039 7.621 1 98.81 39 PHE B N 1
ATOM 1607 C CA . PHE B 1 39 ? -10.812 12.742 6.195 1 98.81 39 PHE B CA 1
ATOM 1608 C C . PHE B 1 39 ? -11.656 11.5 5.934 1 98.81 39 PHE B C 1
ATOM 1610 O O . PHE B 1 39 ? -11.617 10.539 6.707 1 98.81 39 PHE B O 1
ATOM 1617 N N . LYS B 1 40 ? -12.414 11.5 4.883 1 98.88 40 LYS B N 1
ATOM 1618 C CA . LYS B 1 40 ? -13.086 10.328 4.332 1 98.88 40 LYS B CA 1
ATOM 1619 C C . LYS B 1 40 ? -12.609 10.031 2.914 1 98.88 40 LYS B C 1
ATOM 1621 O O . LYS B 1 40 ? -12.625 10.914 2.051 1 98.88 40 LYS B O 1
ATOM 1626 N N . ILE B 1 41 ? -12.211 8.836 2.711 1 98.94 41 ILE B N 1
ATOM 1627 C CA . ILE B 1 41 ? -11.625 8.422 1.44 1 98.94 41 ILE B CA 1
ATOM 1628 C C . ILE B 1 41 ? -12.5 7.344 0.801 1 98.94 41 ILE B C 1
ATOM 1630 O O . ILE B 1 41 ? -12.992 6.445 1.488 1 98.94 41 ILE B O 1
ATOM 1634 N N . ARG B 1 42 ? -12.656 7.441 -0.438 1 98.94 42 ARG B N 1
ATOM 1635 C CA . ARG B 1 42 ? -13.406 6.465 -1.223 1 98.94 42 ARG B CA 1
ATOM 1636 C C . ARG B 1 42 ? -12.516 5.805 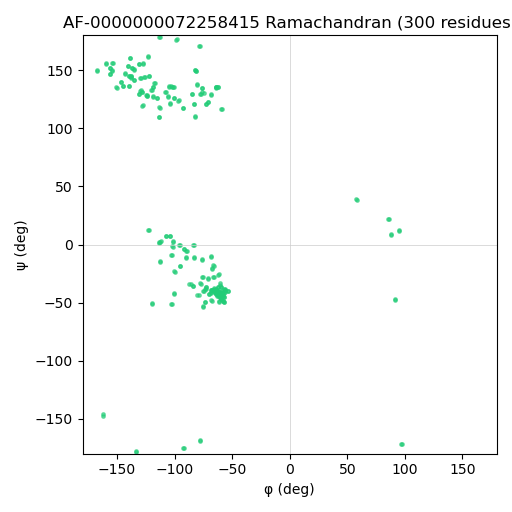-2.27 1 98.94 42 ARG B C 1
ATOM 1638 O O . ARG B 1 42 ? -11.711 6.477 -2.922 1 98.94 42 ARG B O 1
ATOM 1645 N N . LEU B 1 43 ? -12.609 4.535 -2.4 1 98.88 43 LEU B N 1
ATOM 1646 C CA . LEU B 1 43 ? -12.109 3.773 -3.537 1 98.88 43 LEU B CA 1
ATOM 1647 C C . LEU B 1 43 ? -13.258 3.156 -4.328 1 98.88 43 LEU B C 1
ATOM 1649 O O . LEU B 1 43 ? -13.945 2.262 -3.836 1 98.88 43 LEU B O 1
ATOM 1653 N N . LYS B 1 44 ? -13.484 3.662 -5.477 1 98.62 44 LYS B N 1
ATOM 1654 C CA . LYS B 1 44 ? -14.508 3.119 -6.367 1 98.62 44 LYS B CA 1
ATOM 1655 C C . LYS B 1 44 ? -13.914 2.092 -7.328 1 98.62 44 LYS B C 1
ATOM 1657 O O . LYS B 1 44 ? -13.062 2.426 -8.156 1 98.62 44 LYS B O 1
ATOM 1662 N N . LEU B 1 45 ? -14.383 0.923 -7.199 1 97.88 45 LEU B N 1
ATOM 1663 C CA . LEU B 1 45 ? -13.906 -0.144 -8.07 1 97.88 45 LEU B CA 1
ATOM 1664 C C . LEU B 1 45 ? -14.531 -0.033 -9.461 1 97.88 45 LEU B C 1
ATOM 1666 O O . LEU B 1 45 ? -15.742 0.132 -9.586 1 97.88 45 LEU B O 1
ATOM 1670 N N . THR B 1 46 ? -13.773 -0.067 -10.453 1 97 46 THR B N 1
ATOM 1671 C CA . THR B 1 46 ? -14.18 -0.041 -11.852 1 97 46 THR B CA 1
ATOM 1672 C C . THR B 1 46 ? -13.438 -1.111 -12.648 1 97 46 THR B C 1
ATOM 1674 O O . THR B 1 46 ? -12.648 -1.873 -12.094 1 97 46 THR B O 1
ATOM 1677 N N . TRP B 1 47 ? -13.695 -1.175 -13.969 1 96 47 TRP B N 1
ATOM 1678 C CA . TRP B 1 47 ? -13.117 -2.217 -14.812 1 96 47 TRP B CA 1
ATOM 1679 C C . TRP B 1 47 ? -11.602 -2.045 -14.922 1 96 47 TRP B C 1
ATOM 1681 O O . TRP B 1 47 ? -10.875 -3.018 -15.133 1 96 47 TRP B O 1
ATOM 1691 N N . TYR B 1 48 ? -11.023 -0.891 -14.672 1 96.44 48 TYR B N 1
ATOM 1692 C CA . TYR B 1 48 ? -9.617 -0.666 -14.977 1 96.44 48 TYR B CA 1
ATOM 1693 C C . TYR B 1 48 ? -8.766 -0.749 -13.711 1 96.44 48 TYR B C 1
ATOM 1695 O O . TYR B 1 48 ? -7.535 -0.691 -13.781 1 96.44 48 TYR B O 1
ATOM 1703 N N . ASN B 1 49 ? -9.422 -0.815 -12.508 1 98.19 49 ASN B N 1
ATOM 1704 C CA . ASN B 1 49 ? -8.617 -0.832 -11.289 1 98.19 49 ASN B CA 1
ATOM 1705 C C . ASN B 1 49 ? -8.906 -2.07 -10.445 1 98.19 49 ASN B C 1
ATOM 1707 O O . ASN B 1 49 ? -8.523 -2.131 -9.273 1 98.19 49 ASN B O 1
ATOM 1711 N N . ARG B 1 50 ? -9.602 -3.018 -11.016 1 97.25 50 ARG B N 1
ATOM 1712 C CA . ARG B 1 50 ? -9.805 -4.301 -10.352 1 97.25 50 ARG B CA 1
ATOM 1713 C C . ARG B 1 50 ? -8.609 -5.219 -10.555 1 97.25 50 ARG B C 1
ATOM 1715 O O . ARG B 1 50 ? -7.895 -5.102 -11.555 1 97.25 50 ARG B O 1
ATOM 1722 N N . ASN B 1 51 ? -8.398 -6.066 -9.57 1 94.19 51 ASN B N 1
ATOM 1723 C CA . ASN B 1 51 ? -7.34 -7.047 -9.758 1 94.19 51 ASN B CA 1
ATOM 1724 C C . ASN B 1 51 ? -7.789 -8.195 -10.656 1 94.19 51 ASN B C 1
ATOM 1726 O O . ASN B 1 51 ? -8.828 -8.109 -11.305 1 94.19 51 ASN B O 1
ATOM 1730 N N . LEU B 1 52 ? -7.043 -9.227 -10.719 1 85 52 LEU B N 1
ATOM 1731 C CA . LEU B 1 52 ? -7.254 -10.312 -11.672 1 85 52 LEU B CA 1
ATOM 1732 C C . LEU B 1 52 ? -8.547 -11.062 -11.367 1 85 52 LEU B C 1
ATOM 1734 O O . LEU B 1 52 ? -9.164 -11.633 -12.266 1 85 52 LEU B O 1
ATOM 1738 N N . VAL B 1 53 ? -8.93 -11.055 -10.133 1 87.75 53 VAL B N 1
ATOM 1739 C CA . VAL B 1 53 ? -10.125 -11.82 -9.797 1 87.75 53 VAL B CA 1
ATOM 1740 C C . VAL B 1 53 ? -11.305 -10.875 -9.602 1 87.75 53 VAL B C 1
ATOM 1742 O O . VAL B 1 53 ? -12.32 -11.258 -9.023 1 87.75 53 VAL B O 1
ATOM 1745 N N . GLY B 1 54 ? -11.133 -9.648 -9.891 1 94.5 54 GLY B N 1
ATOM 1746 C CA . GLY B 1 54 ? -12.258 -8.727 -9.992 1 94.5 54 GLY B CA 1
ATOM 1747 C C . GLY B 1 54 ? -12.523 -7.965 -8.711 1 94.5 54 GLY B C 1
ATOM 1748 O O . GLY B 1 54 ? -1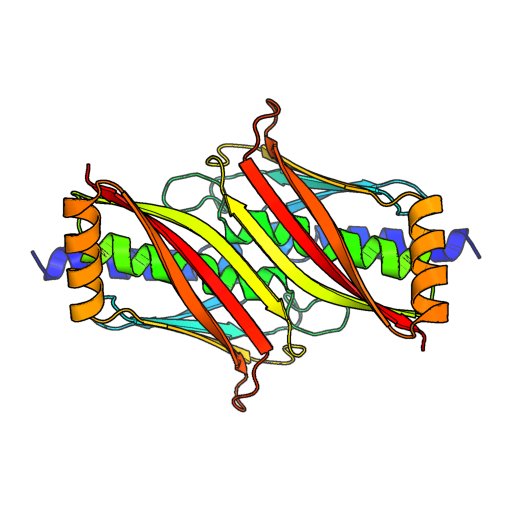3.602 -7.395 -8.531 1 94.5 54 GLY B O 1
ATOM 1749 N N . THR B 1 55 ? -11.664 -7.996 -7.785 1 97.44 55 THR B N 1
ATOM 1750 C CA . THR B 1 55 ? -11.828 -7.297 -6.516 1 97.44 55 THR B CA 1
ATOM 1751 C C . THR B 1 55 ? -10.812 -6.168 -6.383 1 97.44 55 THR B C 1
ATOM 1753 O O . THR B 1 55 ? -10.008 -5.938 -7.293 1 97.44 55 THR B O 1
ATOM 1756 N N . ALA B 1 56 ? -10.914 -5.477 -5.305 1 98.25 56 ALA B N 1
ATOM 1757 C CA . ALA B 1 56 ? -9.977 -4.383 -5.059 1 98.25 56 ALA B CA 1
ATOM 1758 C C . ALA B 1 56 ? -8.547 -4.906 -4.922 1 98.25 56 ALA B C 1
ATOM 1760 O O . ALA B 1 56 ? -8.312 -5.941 -4.293 1 98.25 56 ALA B O 1
ATOM 1761 N N . PHE B 1 57 ? -7.648 -4.227 -5.566 1 98.5 57 PHE B N 1
ATOM 1762 C CA . PHE B 1 57 ? -6.219 -4.508 -5.469 1 98.5 57 PHE B CA 1
ATOM 1763 C C . PHE B 1 57 ? -5.691 -4.164 -4.082 1 98.5 57 PHE B C 1
ATOM 1765 O O . PHE B 1 57 ? -5.941 -3.072 -3.568 1 98.5 57 PHE B O 1
ATOM 1772 N N . GLY B 1 58 ? -4.98 -5.09 -3.445 1 98.5 58 GLY B N 1
ATOM 1773 C CA . GLY B 1 58 ? -4.453 -4.852 -2.111 1 98.5 58 GLY B CA 1
ATOM 1774 C C . GLY B 1 58 ? -3.621 -3.586 -2.014 1 98.5 58 GLY B C 1
ATOM 1775 O O . GLY B 1 58 ? -3.68 -2.877 -1.007 1 98.5 58 GLY B O 1
ATOM 1776 N N . GLY B 1 59 ? -2.816 -3.352 -3.047 1 98.69 59 GLY B N 1
ATOM 1777 C CA . GLY B 1 59 ? -2.039 -2.125 -3.113 1 98.69 59 GLY B CA 1
ATOM 1778 C C . GLY B 1 59 ? -2.891 -0.873 -3.033 1 98.69 59 GLY B C 1
ATOM 1779 O O . GLY B 1 59 ? -2.494 0.114 -2.41 1 98.69 59 GLY B O 1
ATOM 1780 N N . SER B 1 60 ? -4.062 -0.899 -3.668 1 98.88 60 SER B N 1
ATOM 1781 C CA . SER B 1 60 ? -4.965 0.247 -3.639 1 98.88 60 SER B CA 1
ATOM 1782 C C . SER B 1 60 ? -5.629 0.393 -2.273 1 98.88 60 SER B C 1
ATOM 1784 O O . SER B 1 60 ? -5.824 1.51 -1.788 1 98.88 60 SER B O 1
ATOM 1786 N N . LEU B 1 61 ? -5.938 -0.761 -1.67 1 98.94 61 LEU B N 1
ATOM 1787 C CA . LEU B 1 61 ? -6.516 -0.738 -0.332 1 98.94 61 LEU B CA 1
ATOM 1788 C C . LEU B 1 61 ? -5.543 -0.129 0.672 1 98.94 61 LEU B C 1
ATOM 1790 O O . LEU B 1 61 ? -5.945 0.646 1.542 1 98.94 61 LEU B O 1
ATOM 1794 N N . TYR B 1 62 ? -4.324 -0.446 0.545 1 98.88 62 TYR B N 1
ATOM 1795 C CA . TYR B 1 62 ? -3.316 0.188 1.389 1 98.88 62 TYR B CA 1
ATOM 1796 C C . TYR B 1 62 ? -3.166 1.664 1.04 1 98.88 62 TYR B C 1
ATOM 1798 O O . TYR B 1 62 ? -3.16 2.52 1.928 1 98.88 62 TYR B O 1
ATOM 1806 N N . SER B 1 63 ? -3.045 1.978 -0.226 1 98.88 63 SER B N 1
ATOM 1807 C CA . SER B 1 63 ? -2.777 3.328 -0.708 1 98.88 63 SER B CA 1
ATOM 1808 C C . SER B 1 63 ? -3.826 4.312 -0.204 1 98.88 63 SER B C 1
ATOM 1810 O O . SER B 1 63 ? -3.498 5.445 0.155 1 98.88 63 SER B O 1
ATOM 1812 N N . MET B 1 64 ? -5.082 3.91 -0.156 1 98.88 64 MET B N 1
ATOM 1813 C CA . MET B 1 64 ? -6.16 4.82 0.219 1 98.88 64 MET B CA 1
ATOM 1814 C C . MET B 1 64 ? -6.062 5.199 1.692 1 98.88 64 MET B C 1
ATOM 1816 O O . MET B 1 64 ? -6.727 6.137 2.141 1 98.88 64 MET B O 1
ATOM 1820 N N . CYS B 1 65 ? -5.172 4.504 2.418 1 98.88 65 CYS B N 1
ATOM 1821 C CA . CYS B 1 65 ? -5.059 4.75 3.85 1 98.88 65 CYS B CA 1
ATOM 1822 C C . CYS B 1 65 ? -3.715 5.387 4.188 1 98.88 65 CYS B C 1
ATOM 1824 O O . CYS B 1 65 ? -3.445 5.695 5.352 1 98.88 65 CYS B O 1
ATOM 1826 N N . ASP B 1 66 ? -2.918 5.664 3.283 1 98.5 66 ASP B N 1
ATOM 1827 C CA . ASP B 1 66 ? -1.49 5.871 3.512 1 98.5 66 ASP B CA 1
ATOM 1828 C C . ASP B 1 66 ? -1.229 7.227 4.164 1 98.5 66 ASP B C 1
ATOM 1830 O O . ASP B 1 66 ? -0.626 7.297 5.238 1 98.5 66 ASP B O 1
ATOM 1834 N N . PRO B 1 67 ? -1.649 8.375 3.705 1 97.75 67 PRO B N 1
ATOM 1835 C CA . PRO B 1 67 ? -1.055 9.641 4.133 1 97.75 67 PRO B CA 1
ATOM 1836 C C . PRO B 1 67 ? -1.904 10.367 5.172 1 97.75 67 PRO B C 1
ATOM 1838 O O . PRO B 1 67 ? -1.479 11.398 5.715 1 97.75 67 PRO B O 1
ATOM 1841 N N . PHE B 1 68 ? -3.035 9.922 5.59 1 98.5 68 PHE B N 1
ATOM 1842 C CA . PHE B 1 68 ? -4.055 10.82 6.117 1 98.5 68 PHE B CA 1
ATOM 1843 C C . PHE B 1 68 ? -3.807 11.109 7.594 1 98.5 68 PHE B C 1
ATOM 1845 O O . PHE B 1 68 ? -4.051 12.227 8.062 1 98.5 68 PHE B O 1
ATOM 1852 N N . TYR B 1 69 ? -3.301 10.094 8.344 1 98.75 69 TYR B N 1
ATOM 1853 C CA . TYR B 1 69 ? -2.916 10.438 9.703 1 98.75 69 TYR B CA 1
ATOM 1854 C C . TYR B 1 69 ? -1.708 11.367 9.711 1 98.75 69 TYR B C 1
ATOM 1856 O O . TYR B 1 69 ? -1.623 12.273 10.539 1 98.75 69 TYR B O 1
ATOM 1864 N N . MET B 1 70 ? -0.763 11.102 8.789 1 97.88 70 MET B N 1
ATOM 1865 C CA . MET B 1 70 ? 0.367 12.016 8.633 1 97.88 70 MET B CA 1
ATOM 1866 C C . MET B 1 70 ? -0.111 13.422 8.289 1 97.88 70 MET B C 1
ATOM 1868 O O . MET B 1 70 ? 0.348 14.398 8.875 1 97.88 70 MET B O 1
ATOM 1872 N N . PHE B 1 71 ? -1.083 13.57 7.363 1 97.19 71 PHE B N 1
ATOM 1873 C CA . PHE B 1 71 ? -1.638 14.859 6.977 1 97.19 71 PHE B CA 1
ATOM 1874 C C . PHE B 1 71 ? -2.266 15.562 8.172 1 97.19 71 PHE B C 1
ATOM 1876 O O . PHE B 1 71 ? -2.016 16.75 8.406 1 97.19 71 PHE B O 1
ATOM 1883 N N . ILE B 1 72 ? -3.074 14.859 8.945 1 98.25 72 ILE B N 1
ATOM 1884 C CA . ILE B 1 72 ? -3.752 15.445 10.094 1 98.25 72 ILE B CA 1
ATOM 1885 C C . ILE B 1 72 ? -2.723 16.031 11.062 1 98.25 72 ILE B C 1
ATOM 1887 O O . ILE B 1 72 ? -2.836 17.188 11.477 1 98.25 72 ILE B O 1
ATOM 1891 N N . LEU B 1 73 ? -1.718 15.242 11.359 1 98.38 73 LEU B N 1
ATOM 1892 C CA . LEU B 1 73 ? -0.729 15.68 12.336 1 98.38 73 LEU B CA 1
ATOM 1893 C C . LEU B 1 73 ? 0.129 16.812 11.773 1 98.38 73 LEU B C 1
ATOM 1895 O O . LEU B 1 73 ? 0.431 17.781 12.477 1 98.38 73 LEU B O 1
ATOM 1899 N N . MET B 1 74 ? 0.532 16.688 10.523 1 96.12 74 MET B N 1
ATOM 1900 C CA . MET B 1 74 ? 1.345 17.719 9.883 1 96.12 74 MET B CA 1
ATOM 1901 C C . MET B 1 74 ? 0.626 19.062 9.898 1 96.12 74 MET B C 1
ATOM 1903 O O . MET B 1 74 ? 1.229 20.078 10.211 1 96.12 74 MET B O 1
ATOM 1907 N N . ILE B 1 75 ? -0.643 19.078 9.625 1 95.5 75 ILE B N 1
ATOM 1908 C CA . ILE B 1 75 ? -1.445 20.281 9.508 1 95.5 75 ILE B CA 1
ATOM 1909 C C . ILE B 1 75 ? -1.681 20.875 10.898 1 95.5 75 ILE B C 1
ATOM 1911 O O . ILE B 1 75 ? -1.573 22.094 11.086 1 95.5 75 ILE B O 1
ATOM 1915 N N . ASN B 1 76 ? -1.9 20.047 11.938 1 97.19 76 ASN B N 1
ATOM 1916 C CA . ASN B 1 76 ? -2.428 20.547 13.203 1 97.19 76 ASN B CA 1
ATOM 1917 C C . ASN B 1 76 ? -1.322 20.734 14.242 1 97.19 76 ASN B C 1
ATOM 1919 O O . ASN B 1 76 ? -1.5 21.453 15.219 1 97.19 76 ASN B O 1
ATOM 1923 N N . LEU B 1 77 ? -0.236 20.062 14.102 1 97 77 LEU B N 1
ATOM 1924 C CA . LEU B 1 77 ? 0.883 20.281 15.016 1 97 77 LEU B CA 1
ATOM 1925 C C . LEU B 1 77 ? 1.637 21.562 14.633 1 97 77 LEU B C 1
ATOM 1927 O O . LEU B 1 77 ? 2.205 22.234 15.5 1 97 77 LEU B O 1
ATOM 1931 N N . GLY B 1 78 ? 1.663 21.844 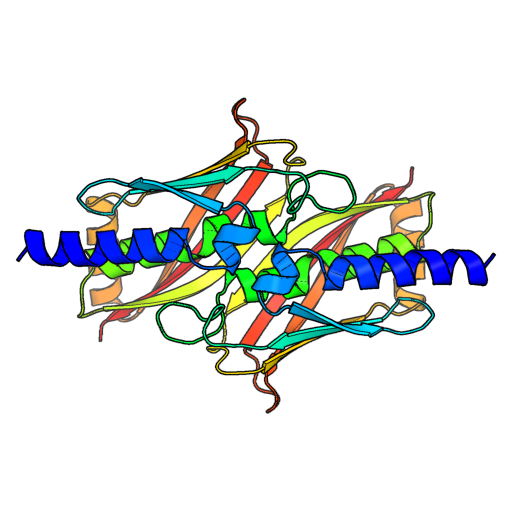13.273 1 93 78 GLY B N 1
ATOM 1932 C CA . GLY B 1 78 ? 2.279 23.078 12.82 1 93 78 GLY B CA 1
ATOM 1933 C C . GLY B 1 78 ? 3.717 22.891 12.367 1 93 78 GLY B C 1
ATOM 1934 O O . GLY B 1 78 ? 4.215 21.766 12.297 1 93 78 GLY B O 1
ATOM 1935 N N . GLU B 1 79 ? 4.41 23.984 12.094 1 93.75 79 GLU B N 1
ATOM 1936 C CA . GLU B 1 79 ? 5.672 23.984 11.352 1 93.75 79 GLU B CA 1
ATOM 1937 C C . GLU B 1 79 ? 6.848 23.656 12.273 1 93.75 79 GLU B C 1
ATOM 1939 O O . GLU B 1 79 ? 7.953 23.391 11.797 1 93.75 79 GLU B O 1
ATOM 1944 N N . ASN B 1 80 ? 6.629 23.656 13.57 1 95.88 80 ASN B N 1
ATOM 1945 C CA . ASN B 1 80 ? 7.707 23.375 14.516 1 95.88 80 ASN B CA 1
ATOM 1946 C C . ASN B 1 80 ? 7.922 21.875 14.703 1 95.88 80 ASN B C 1
ATOM 1948 O O . ASN B 1 80 ? 8.789 21.453 15.469 1 95.88 80 ASN B O 1
ATOM 1952 N N . TYR B 1 81 ? 7.141 21.094 14.031 1 97.88 81 TYR B N 1
ATOM 1953 C CA . TYR B 1 81 ? 7.234 19.641 14.141 1 97.88 81 TYR B CA 1
ATOM 1954 C C . TYR B 1 81 ? 7.488 19 12.781 1 97.88 81 TYR B C 1
ATOM 1956 O O . TYR B 1 81 ? 7.031 19.516 11.75 1 97.88 81 TYR B O 1
ATOM 1964 N N . ILE B 1 82 ? 8.258 17.922 12.773 1 97.25 82 ILE B N 1
ATOM 1965 C CA . ILE B 1 82 ? 8.461 17.062 11.617 1 97.25 82 ILE B CA 1
ATOM 1966 C C . ILE B 1 82 ? 7.59 15.812 11.75 1 97.25 82 ILE B C 1
ATOM 1968 O O . ILE B 1 82 ? 7.562 15.172 12.805 1 97.25 82 ILE B O 1
ATOM 1972 N N . VAL B 1 83 ? 6.816 15.57 10.742 1 97.69 83 VAL B N 1
ATOM 1973 C CA . VAL B 1 83 ? 5.906 14.43 10.742 1 97.69 83 VAL B CA 1
ATOM 1974 C C . VAL B 1 83 ? 6.172 13.562 9.516 1 97.69 83 VAL B C 1
ATOM 1976 O O . VAL B 1 83 ? 6.207 14.062 8.383 1 97.69 83 VAL B O 1
ATOM 1979 N N . TRP B 1 84 ? 6.387 12.188 9.727 1 96.75 84 TRP B N 1
ATOM 1980 C CA . TRP B 1 84 ? 6.617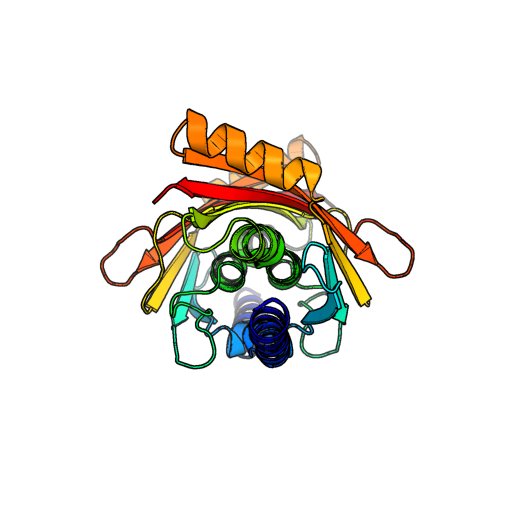 11.25 8.633 1 96.75 84 TRP B CA 1
ATOM 1981 C C . TRP B 1 84 ? 5.879 9.938 8.867 1 96.75 84 TRP B C 1
ATOM 1983 O O . TRP B 1 84 ? 5.758 9.484 10.016 1 96.75 84 TRP B O 1
ATOM 1993 N N . ASP B 1 85 ? 5.422 9.367 7.789 1 97.19 85 ASP B N 1
ATOM 1994 C CA . ASP B 1 85 ? 4.984 7.98 7.887 1 97.19 85 ASP B CA 1
ATOM 1995 C C . ASP B 1 85 ? 6.152 7.059 8.227 1 97.19 85 ASP B C 1
ATOM 1997 O O . ASP B 1 85 ? 7.223 7.156 7.629 1 97.19 85 ASP B O 1
ATOM 2001 N N . LYS B 1 86 ? 5.941 6.156 9.164 1 98.62 86 LYS B N 1
ATOM 2002 C CA . LYS B 1 86 ? 7.035 5.289 9.594 1 98.62 86 LYS B CA 1
ATOM 2003 C C . LYS B 1 86 ? 6.703 3.818 9.344 1 98.62 86 LYS B C 1
ATOM 2005 O O . LYS B 1 86 ? 7.531 3.068 8.828 1 98.62 86 LYS B O 1
ATOM 2010 N N . THR B 1 87 ? 5.559 3.424 9.781 1 98.88 87 THR B N 1
ATOM 2011 C CA . THR B 1 87 ? 5.18 2.021 9.656 1 98.88 87 THR B CA 1
ATOM 2012 C C . THR B 1 87 ? 3.717 1.892 9.25 1 98.88 87 THR B C 1
ATOM 2014 O O . THR B 1 87 ? 2.941 2.84 9.383 1 98.88 87 THR B O 1
ATOM 2017 N N . ALA B 1 88 ? 3.416 0.766 8.758 1 98.88 88 ALA B N 1
ATOM 2018 C CA . ALA B 1 88 ? 2.023 0.383 8.539 1 98.88 88 ALA B CA 1
ATOM 2019 C C . ALA B 1 88 ? 1.87 -1.136 8.516 1 98.88 88 ALA B C 1
ATOM 2021 O O . ALA B 1 88 ? 2.818 -1.855 8.195 1 98.88 88 ALA B O 1
ATOM 2022 N N . SER B 1 89 ? 0.752 -1.572 8.883 1 98.88 89 SER B N 1
ATOM 2023 C CA . SER B 1 89 ? 0.34 -2.959 8.695 1 98.88 89 SER B CA 1
ATOM 2024 C C . SER B 1 89 ? -1.092 -3.043 8.172 1 98.88 89 SER B C 1
ATOM 2026 O O . SER B 1 89 ? -1.917 -2.176 8.469 1 98.88 89 SER B O 1
ATOM 2028 N N . ILE B 1 90 ? -1.343 -4.059 7.445 1 98.94 90 ILE B N 1
ATOM 2029 C CA . ILE B 1 90 ? -2.678 -4.273 6.895 1 98.94 90 ILE B CA 1
ATOM 2030 C C . ILE B 1 90 ? -3.037 -5.754 6.977 1 98.94 90 ILE B C 1
ATOM 2032 O O . ILE B 1 90 ? -2.193 -6.617 6.73 1 98.94 90 ILE B O 1
ATOM 2036 N N . ASP B 1 91 ? -4.234 -6.023 7.379 1 98.88 91 ASP B N 1
ATOM 2037 C CA . ASP B 1 91 ? -4.879 -7.332 7.344 1 98.88 91 ASP B CA 1
ATOM 2038 C C . ASP B 1 91 ? -6.051 -7.34 6.363 1 98.88 91 ASP B C 1
ATOM 2040 O O . ASP B 1 91 ? -7.004 -6.578 6.523 1 98.88 91 ASP B O 1
ATOM 2044 N N . PHE B 1 92 ? -5.934 -8.141 5.402 1 98.75 92 PHE B N 1
ATOM 2045 C CA . PHE B 1 92 ? -7.027 -8.297 4.449 1 98.75 92 PHE B CA 1
ATOM 2046 C C . PHE B 1 92 ? -8.062 -9.281 4.977 1 98.75 92 PHE B C 1
ATOM 2048 O O . PHE B 1 92 ? -7.762 -10.461 5.176 1 98.75 92 PHE B O 1
ATOM 2055 N N . VAL B 1 93 ? -9.273 -8.82 5.129 1 98.69 93 VAL B N 1
ATOM 2056 C CA . VAL B 1 93 ? -10.312 -9.594 5.809 1 98.69 93 VAL B CA 1
ATOM 2057 C C . VAL B 1 93 ? -11.258 -10.211 4.781 1 98.69 93 VAL B C 1
ATOM 2059 O O . VAL B 1 93 ? -11.523 -11.414 4.816 1 98.69 93 VAL B O 1
ATOM 2062 N N . LYS B 1 94 ? -11.789 -9.414 3.848 1 97.94 94 LYS B N 1
ATOM 2063 C CA . LYS B 1 94 ? -12.688 -9.836 2.773 1 97.94 94 LYS B CA 1
ATOM 2064 C C . LYS B 1 94 ? -12.367 -9.109 1.472 1 97.94 94 LYS B C 1
ATOM 2066 O O . LYS B 1 94 ? -11.836 -7.996 1.49 1 97.94 94 LYS B O 1
ATOM 2071 N N . PRO B 1 95 ? -12.703 -9.781 0.383 1 97.31 95 PRO B N 1
ATOM 2072 C CA . PRO B 1 95 ? -12.523 -9.094 -0.896 1 97.31 95 PRO B CA 1
ATOM 2073 C C . PRO B 1 95 ? -13.383 -7.832 -1.017 1 97.31 95 PRO B C 1
ATOM 2075 O O . PRO B 1 95 ? -14.531 -7.824 -0.572 1 97.31 95 PRO B O 1
ATOM 2078 N N . GLY B 1 96 ? -12.789 -6.758 -1.51 1 97.19 96 GLY B N 1
ATOM 2079 C CA . GLY B 1 96 ? -13.555 -5.57 -1.86 1 97.19 96 GLY B CA 1
ATOM 2080 C C . GLY B 1 96 ? -14.203 -5.66 -3.23 1 97.19 96 GLY B C 1
ATOM 2081 O O . GLY B 1 96 ? -13.516 -5.617 -4.25 1 97.19 96 GLY B O 1
ATOM 2082 N N . LYS B 1 97 ? -15.539 -5.777 -3.445 1 95.94 97 LYS B N 1
ATOM 2083 C CA . LYS B 1 97 ? -16.219 -6.031 -4.715 1 95.94 97 LYS B CA 1
ATOM 2084 C C . LYS B 1 97 ? -16.938 -4.785 -5.211 1 95.94 97 LYS B C 1
ATOM 2086 O O . LYS B 1 97 ? -17.547 -4.801 -6.281 1 95.94 97 LYS B O 1
ATOM 2091 N N . GLY B 1 98 ? -16.797 -3.721 -4.66 1 96.75 98 GLY B N 1
ATOM 2092 C CA . GLY B 1 98 ? -17.422 -2.463 -5.02 1 96.75 98 GLY B CA 1
ATOM 2093 C C . GLY B 1 98 ? -16.734 -1.253 -4.418 1 96.75 98 GLY B C 1
ATOM 2094 O O . GLY B 1 98 ? -15.516 -1.202 -4.344 1 96.75 98 GLY B O 1
ATOM 2095 N N . THR B 1 99 ? -17.578 -0.345 -4.133 1 98.56 99 THR B N 1
ATOM 2096 C CA . THR B 1 99 ? -17.047 0.858 -3.508 1 98.56 99 THR B CA 1
ATOM 2097 C C . THR B 1 99 ? -16.734 0.607 -2.037 1 98.56 99 THR B C 1
ATOM 2099 O O . THR B 1 99 ? -17.531 0.014 -1.315 1 98.56 99 THR B O 1
ATOM 2102 N N . VAL B 1 100 ? -15.508 1.012 -1.646 1 98.88 100 VAL B N 1
ATOM 2103 C CA . VAL B 1 100 ? -15.109 0.9 -0.244 1 98.88 100 VAL B CA 1
ATOM 2104 C C . VAL B 1 100 ? -14.703 2.271 0.29 1 98.88 100 VAL B C 1
ATOM 2106 O O . VAL B 1 100 ? -14.406 3.184 -0.485 1 98.88 100 VAL B O 1
ATOM 2109 N N . PHE B 1 101 ? -14.688 2.385 1.669 1 98.94 101 PHE B N 1
ATOM 2110 C CA . PHE B 1 101 ? -14.414 3.656 2.328 1 98.94 101 PHE B CA 1
ATOM 2111 C C . PHE B 1 101 ? -13.469 3.465 3.51 1 98.94 101 PHE B C 1
ATOM 2113 O O . PHE B 1 101 ? -13.453 2.402 4.133 1 98.94 101 PHE B O 1
ATOM 2120 N N . ALA B 1 102 ? -12.734 4.453 3.809 1 98.94 102 ALA B N 1
ATOM 2121 C CA . ALA B 1 102 ? -11.922 4.578 5.016 1 98.94 102 ALA B CA 1
ATOM 2122 C C . ALA B 1 102 ? -12.023 5.98 5.605 1 98.94 102 ALA B C 1
ATOM 2124 O O . ALA B 1 102 ? -12.125 6.965 4.871 1 98.94 102 ALA B O 1
ATOM 2125 N N . GLU B 1 103 ? -12.016 6.012 6.895 1 98.81 103 GLU B N 1
ATOM 2126 C CA . GLU B 1 103 ? -12.086 7.289 7.594 1 98.81 103 GLU B CA 1
ATOM 2127 C C . GLU B 1 103 ? -10.938 7.445 8.586 1 98.81 103 GLU B C 1
ATOM 2129 O O . GLU B 1 103 ? -10.523 6.477 9.227 1 98.81 103 GLU B O 1
ATOM 2134 N N . PHE B 1 104 ? -10.477 8.625 8.695 1 98.88 104 PHE B N 1
ATOM 2135 C CA . PHE B 1 104 ? -9.359 8.984 9.57 1 98.88 104 PHE B CA 1
ATOM 2136 C C . PHE B 1 104 ? -9.711 10.203 10.422 1 98.88 104 PHE B C 1
ATOM 2138 O O . PHE B 1 104 ? -10.203 11.211 9.906 1 98.88 104 PHE B O 1
ATOM 2145 N N . SER B 1 105 ? -9.484 10.023 11.672 1 98.75 105 SER B N 1
ATOM 2146 C CA . SER B 1 105 ? -9.781 11.141 12.562 1 98.75 105 SER B CA 1
ATOM 2147 C C . SER B 1 105 ? -8.867 11.141 13.781 1 98.75 105 SER B C 1
ATOM 2149 O O . SER B 1 105 ? -8.57 10.078 14.344 1 98.75 105 SER B O 1
ATOM 2151 N N . ILE B 1 106 ? -8.352 12.312 14.102 1 98.69 106 ILE B N 1
ATOM 2152 C CA . ILE B 1 106 ? -7.684 12.586 15.367 1 98.69 106 ILE B CA 1
ATOM 2153 C C . ILE B 1 106 ? -8.297 13.828 16.016 1 98.69 106 ILE B C 1
ATOM 2155 O O . ILE B 1 106 ? -8.273 14.914 15.438 1 98.69 106 ILE B O 1
ATOM 2159 N N . ASN B 1 107 ? -8.812 13.648 17.141 1 97.31 107 ASN B N 1
ATOM 2160 C CA . ASN B 1 107 ? -9.461 14.805 17.734 1 97.31 107 ASN B CA 1
ATOM 2161 C C . ASN B 1 107 ? -8.438 15.766 18.344 1 97.31 107 ASN B C 1
ATOM 2163 O O . ASN B 1 107 ? -7.277 15.406 18.531 1 97.31 107 ASN B O 1
ATOM 2167 N N . THR B 1 108 ? -8.961 16.906 18.719 1 96.56 108 THR B N 1
ATOM 2168 C CA . THR B 1 108 ? -8.102 18 19.156 1 96.56 108 THR B CA 1
ATOM 2169 C C . THR B 1 108 ? -7.391 17.625 20.453 1 96.56 108 THR B C 1
ATOM 2171 O O . THR B 1 108 ? -6.219 17.953 20.641 1 96.56 108 THR B O 1
ATOM 2174 N N . ASP B 1 109 ? -8.023 16.969 21.344 1 97.88 109 ASP B N 1
ATOM 2175 C CA . ASP B 1 109 ? -7.426 16.562 22.609 1 97.88 109 ASP B CA 1
ATOM 2176 C C . ASP B 1 109 ? -6.273 15.586 22.375 1 97.88 109 ASP B C 1
ATOM 2178 O O . ASP B 1 109 ? -5.227 15.688 23.031 1 97.88 109 ASP B O 1
ATOM 2182 N N . GLU B 1 110 ? -6.508 14.68 21.484 1 98.38 110 GLU B N 1
ATOM 2183 C CA . GLU B 1 110 ? -5.465 13.719 21.156 1 98.38 110 GLU B CA 1
ATOM 2184 C C . GLU B 1 110 ? -4.262 14.398 20.516 1 98.38 110 GLU B C 1
ATOM 2186 O O . GLU B 1 110 ? -3.115 14.047 20.812 1 98.38 110 GLU B O 1
ATOM 2191 N N . ILE B 1 111 ? -4.496 15.328 19.703 1 98.5 111 ILE B N 1
ATOM 2192 C CA . ILE B 1 111 ? -3.422 16.062 19.047 1 98.5 111 ILE B CA 1
ATOM 2193 C C . ILE B 1 111 ? -2.611 16.828 20.094 1 98.5 111 ILE B C 1
ATOM 2195 O O . ILE B 1 111 ? -1.379 16.828 20.047 1 98.5 111 ILE B O 1
ATOM 2199 N N . GLU B 1 112 ? -3.283 17.422 21.047 1 98 112 GLU B N 1
ATOM 2200 C CA . GLU B 1 112 ? -2.6 18.141 22.109 1 98 112 GLU B CA 1
ATOM 2201 C C . GLU B 1 112 ? -1.757 17.188 22.953 1 98 112 GLU B C 1
ATOM 2203 O O . GLU B 1 112 ? -0.64 17.516 23.359 1 98 112 GLU B O 1
ATOM 2208 N N . ASN B 1 113 ? -2.305 16.062 23.234 1 98.56 113 ASN B N 1
ATOM 2209 C CA . ASN B 1 113 ? -1.558 15.062 23.984 1 98.56 113 ASN B CA 1
ATOM 2210 C C . ASN B 1 113 ? -0.309 14.617 23.234 1 98.56 113 ASN B C 1
ATOM 2212 O O . ASN B 1 113 ? 0.75 14.43 23.828 1 98.56 113 ASN B O 1
ATOM 2216 N N . ILE B 1 114 ? -0.451 14.43 21.922 1 98.69 114 ILE B N 1
ATOM 2217 C CA . ILE B 1 114 ? 0.689 14.07 21.078 1 98.69 114 ILE B CA 1
ATOM 2218 C C . ILE B 1 114 ? 1.755 15.164 21.172 1 98.69 114 ILE B C 1
ATOM 2220 O O . ILE B 1 114 ? 2.939 14.867 21.344 1 98.69 114 ILE B O 1
ATOM 2224 N N . LYS B 1 115 ? 1.337 16.328 21.078 1 98 115 LYS B N 1
ATOM 2225 C CA . LYS B 1 115 ? 2.244 17.469 21.188 1 98 115 LYS B CA 1
ATOM 2226 C C . LYS B 1 115 ? 3.004 17.453 22.516 1 98 115 LYS B C 1
ATOM 2228 O O . LYS B 1 115 ? 4.23 17.562 22.531 1 98 115 LYS B O 1
ATOM 2233 N N . LYS B 1 116 ? 2.322 17.281 23.594 1 98.19 116 LYS B N 1
ATOM 2234 C CA . LYS B 1 116 ? 2.928 17.266 24.922 1 98.19 116 LYS B CA 1
ATOM 2235 C C . LYS B 1 116 ? 3.947 16.141 25.047 1 98.19 116 LYS B C 1
ATOM 2237 O O . LYS B 1 116 ? 5.039 16.328 25.578 1 98.19 116 LYS B O 1
ATOM 2242 N N . GLU B 1 117 ? 3.551 14.992 24.562 1 98.31 117 GLU B N 1
ATOM 2243 C CA . GLU B 1 117 ? 4.441 13.836 24.656 1 98.31 117 GLU B CA 1
ATOM 2244 C C . GLU B 1 117 ? 5.719 14.07 23.859 1 98.31 117 GLU B C 1
ATOM 2246 O O . GLU B 1 117 ? 6.816 13.758 24.328 1 98.31 117 GLU B O 1
ATOM 2251 N N . VAL B 1 118 ? 5.551 14.594 22.688 1 98.44 118 VAL B N 1
ATOM 2252 C CA . VAL B 1 118 ? 6.703 14.828 21.828 1 98.44 118 VAL B CA 1
ATOM 2253 C C . VAL B 1 118 ? 7.578 15.93 22.422 1 98.44 118 VAL B C 1
ATOM 2255 O O . VAL B 1 118 ? 8.805 15.852 22.359 1 98.44 118 VAL B O 1
ATOM 2258 N N . ASP B 1 119 ? 6.98 16.922 22.953 1 97.75 119 ASP B N 1
ATOM 2259 C CA . ASP B 1 119 ? 7.742 17.984 23.594 1 97.75 119 ASP B CA 1
ATOM 2260 C C . ASP B 1 119 ? 8.57 17.453 24.766 1 97.75 119 ASP B C 1
ATOM 2262 O O . ASP B 1 119 ? 9.672 17.938 25.031 1 97.75 119 ASP B O 1
ATOM 2266 N N . LEU B 1 120 ? 8.078 16.5 25.406 1 97.94 120 LEU B N 1
ATOM 2267 C CA . LEU B 1 120 ? 8.75 15.914 26.562 1 97.94 120 LEU B CA 1
ATOM 2268 C C . LEU B 1 120 ? 9.836 14.938 26.109 1 97.94 120 LEU B C 1
ATOM 2270 O O . LEU B 1 120 ? 10.953 14.961 26.625 1 97.94 120 LEU B O 1
ATOM 2274 N N . LEU B 1 121 ? 9.555 14.094 25.125 1 97.69 121 LEU B N 1
ATOM 2275 C CA . LEU B 1 121 ? 10.406 12.969 24.734 1 97.69 121 LEU B CA 1
ATOM 2276 C C . LEU B 1 121 ? 11.328 13.352 23.578 1 97.69 121 LEU B C 1
ATOM 2278 O O . LEU B 1 121 ? 12.32 12.672 23.328 1 97.69 121 LEU B O 1
ATOM 2282 N N . GLY B 1 122 ? 11.008 14.398 22.875 1 97.31 122 GLY B N 1
ATOM 2283 C CA . GLY B 1 122 ? 11.758 14.797 21.688 1 97.31 122 GLY B CA 1
ATOM 2284 C C . GLY B 1 122 ? 11.211 14.195 20.406 1 97.31 122 GLY B C 1
ATOM 2285 O O . GLY B 1 122 ? 11.078 14.891 19.406 1 97.31 122 GLY B O 1
ATOM 2286 N N . LYS B 1 123 ? 10.961 12.953 20.438 1 98.25 123 LYS B N 1
ATOM 2287 C CA . LYS B 1 123 ? 10.398 12.242 19.297 1 98.25 123 LYS B CA 1
ATOM 2288 C C . LYS B 1 123 ? 9.633 11 19.734 1 98.25 123 LYS B C 1
ATOM 2290 O O . LYS B 1 123 ? 9.883 10.469 20.828 1 98.25 123 LYS B O 1
ATOM 2295 N N . LYS B 1 124 ? 8.703 10.578 18.875 1 98.62 124 LYS B N 1
ATOM 2296 C CA . LYS B 1 124 ? 7.938 9.367 19.141 1 98.62 124 LYS B CA 1
ATOM 2297 C C . LYS B 1 124 ? 7.172 8.914 17.906 1 98.62 124 LYS B C 1
ATOM 2299 O O . LYS B 1 124 ? 6.809 9.734 17.062 1 98.62 124 LYS B O 1
ATOM 2304 N N . VAL B 1 125 ? 6.969 7.605 17.797 1 98.81 125 VAL B N 1
ATOM 2305 C CA . VAL B 1 125 ? 6.066 7.031 16.797 1 98.81 125 VAL B CA 1
ATOM 2306 C C . VAL B 1 125 ? 4.699 6.77 17.438 1 98.81 125 VAL B C 1
ATOM 2308 O O . VAL B 1 125 ? 4.602 6.102 18.469 1 98.81 125 VAL B O 1
ATOM 2311 N N . PHE B 1 126 ? 3.65 7.34 16.859 1 98.88 126 PHE B N 1
ATOM 2312 C CA . PHE B 1 126 ? 2.277 7.137 17.312 1 98.88 126 PHE B CA 1
ATOM 2313 C C . PHE B 1 126 ? 1.538 6.195 16.359 1 98.88 126 PHE B C 1
ATOM 2315 O O . PHE B 1 126 ? 1.625 6.336 15.141 1 98.88 126 PHE B O 1
ATOM 2322 N N . GLU B 1 127 ? 0.798 5.238 16.891 1 98.81 127 GLU B N 1
ATOM 2323 C CA . GLU B 1 127 ? 0.061 4.266 16.094 1 98.81 127 GLU B CA 1
ATOM 2324 C C . GLU B 1 127 ? -1.425 4.609 16.031 1 98.81 127 GLU B C 1
ATOM 2326 O O . GLU B 1 127 ? -2.031 4.941 17.062 1 98.81 127 GLU B O 1
ATOM 2331 N N . PHE B 1 128 ? -2.012 4.516 14.867 1 98.88 128 PHE B N 1
ATOM 2332 C CA . PHE B 1 128 ? -3.42 4.816 14.641 1 98.88 128 PHE B CA 1
ATOM 2333 C C . PHE B 1 128 ? -4.102 3.68 13.891 1 98.88 128 PHE B C 1
ATOM 2335 O O . PHE B 1 128 ? -3.592 3.207 12.875 1 98.88 128 PHE B O 1
ATOM 2342 N N . PRO B 1 129 ? -5.227 3.275 14.352 1 98.56 129 PRO B N 1
ATOM 2343 C CA . PRO B 1 129 ? -5.992 2.248 13.641 1 98.56 129 PRO B CA 1
ATOM 2344 C C . PRO B 1 129 ? -6.809 2.814 12.484 1 98.56 129 PRO B C 1
ATOM 2346 O O . PRO B 1 129 ? -7.23 3.975 12.523 1 98.56 129 PRO B O 1
ATOM 2349 N N . CYS B 1 130 ? -6.992 2.025 11.477 1 98.12 130 CYS B N 1
ATOM 2350 C CA . CYS B 1 130 ? -7.832 2.338 10.328 1 98.12 130 CYS B CA 1
ATOM 2351 C C . CYS B 1 130 ? -8.57 1.098 9.836 1 98.12 130 CYS B C 1
ATOM 2353 O O . CYS B 1 130 ? -8.039 -0.012 9.906 1 98.12 130 CYS B O 1
ATOM 2355 N N . GLU B 1 131 ? -9.766 1.33 9.328 1 98.88 131 GLU B N 1
ATOM 2356 C CA . GLU B 1 131 ? -10.547 0.263 8.711 1 98.88 131 GLU B CA 1
ATOM 2357 C C . GLU B 1 131 ? -11.055 0.675 7.336 1 98.88 131 GLU B C 1
ATOM 2359 O O . GLU B 1 131 ? -11.406 1.835 7.117 1 98.88 131 GLU B O 1
ATOM 2364 N N . VAL B 1 132 ? -11.07 -0.243 6.461 1 98.94 132 VAL B N 1
ATOM 2365 C CA . VAL B 1 132 ? -11.727 -0.107 5.164 1 98.94 132 VAL B CA 1
ATOM 2366 C C . VAL B 1 132 ? -13.016 -0.925 5.145 1 98.94 132 VAL B C 1
ATOM 2368 O O . VAL B 1 132 ? -13 -2.121 5.445 1 98.94 132 VAL B O 1
ATOM 2371 N N . ARG B 1 133 ? -14.078 -0.281 4.789 1 98.88 133 ARG B N 1
ATOM 2372 C CA . ARG B 1 133 ? -15.375 -0.948 4.762 1 98.88 133 ARG B CA 1
ATOM 2373 C C . ARG B 1 133 ? -16.094 -0.69 3.441 1 98.88 133 ARG B C 1
ATOM 2375 O O . ARG B 1 133 ? -15.891 0.346 2.807 1 98.88 133 ARG B O 1
ATOM 2382 N N . ASP B 1 134 ? -17.016 -1.627 3.094 1 98.38 134 ASP B N 1
ATOM 2383 C CA . ASP B 1 134 ? -17.812 -1.409 1.888 1 98.38 134 ASP B CA 1
ATOM 2384 C C . ASP B 1 134 ? -19.125 -0.694 2.215 1 98.38 134 ASP B C 1
ATOM 2386 O O . ASP B 1 134 ? -19.328 -0.255 3.348 1 98.38 134 ASP B O 1
ATOM 2390 N N . ASN B 1 135 ? -19.938 -0.547 1.19 1 96.19 135 ASN B N 1
ATOM 2391 C CA . ASN B 1 135 ? -21.172 0.227 1.318 1 96.19 135 ASN B CA 1
ATOM 2392 C C . ASN B 1 135 ? -22.156 -0.446 2.266 1 96.19 135 ASN B C 1
ATOM 2394 O O . ASN B 1 135 ? -23.094 0.193 2.75 1 96.19 135 ASN B O 1
ATOM 2398 N N . LYS B 1 136 ? -21.938 -1.723 2.512 1 97 136 LYS B N 1
ATOM 2399 C CA . LYS B 1 136 ? -22.812 -2.459 3.414 1 97 136 LYS B CA 1
ATOM 2400 C C . LYS B 1 136 ? -22.25 -2.498 4.828 1 97 136 LYS B C 1
ATOM 2402 O O . LYS B 1 136 ? -22.828 -3.127 5.719 1 97 136 LYS B O 1
ATOM 2407 N N . GLY B 1 137 ? -21.156 -1.914 4.984 1 97.25 137 GLY B N 1
ATOM 2408 C CA . GLY B 1 137 ? -20.547 -1.862 6.305 1 97.25 137 GLY B CA 1
ATOM 2409 C C . GLY B 1 137 ? -19.656 -3.059 6.598 1 97.25 137 GLY B C 1
ATOM 2410 O O . GLY B 1 137 ? -19.156 -3.203 7.715 1 97.25 137 GLY B O 1
ATOM 2411 N N . GLU B 1 138 ? -19.422 -3.871 5.582 1 98.31 138 GLU B N 1
ATOM 2412 C CA . GLU B 1 138 ? -18.562 -5.039 5.762 1 98.31 138 GLU B CA 1
ATOM 2413 C C . GLU B 1 138 ? -17.094 -4.633 5.812 1 98.31 138 GLU B C 1
ATOM 2415 O O . GLU B 1 138 ? -16.641 -3.826 5 1 98.31 138 GLU B O 1
ATOM 2420 N N . LEU B 1 139 ? -16.406 -5.238 6.828 1 98.88 139 LEU B N 1
ATOM 2421 C CA . LEU B 1 139 ? -14.977 -4.977 6.969 1 98.88 139 LEU B CA 1
ATOM 2422 C C . LEU B 1 139 ? -14.195 -5.641 5.844 1 98.88 139 LEU B C 1
ATOM 2424 O O . LEU B 1 139 ? -14.25 -6.863 5.68 1 98.88 139 LEU B O 1
ATOM 2428 N N . ILE B 1 140 ? -13.445 -4.887 5.098 1 98.94 140 ILE B N 1
ATOM 2429 C CA . ILE B 1 140 ? -12.656 -5.375 3.975 1 98.94 140 ILE B CA 1
ATOM 2430 C C . ILE B 1 140 ? -11.195 -5.523 4.395 1 98.94 140 ILE B C 1
ATOM 2432 O O . ILE B 1 140 ? -10.539 -6.508 4.051 1 98.94 140 ILE B O 1
ATOM 2436 N N . ALA B 1 141 ? -10.656 -4.551 5.148 1 98.94 141 ALA B N 1
ATOM 2437 C CA . ALA B 1 141 ? -9.273 -4.566 5.613 1 98.94 141 ALA B CA 1
ATOM 2438 C C . ALA B 1 141 ? -9.117 -3.752 6.895 1 98.94 141 ALA B C 1
ATOM 2440 O O . ALA B 1 141 ? -9.867 -2.805 7.133 1 98.94 141 ALA B O 1
ATOM 2441 N N . ARG B 1 142 ? -8.164 -4.156 7.699 1 98.88 142 ARG B N 1
ATOM 2442 C CA . ARG B 1 142 ? -7.77 -3.445 8.906 1 98.88 142 ARG B CA 1
ATOM 2443 C C . ARG B 1 142 ? -6.305 -3.031 8.844 1 98.88 142 ARG B C 1
ATOM 2445 O O . ARG B 1 142 ? -5.441 -3.836 8.492 1 98.88 142 ARG B O 1
ATOM 2452 N N . LEU B 1 143 ? -6.066 -1.773 9.188 1 98.94 143 LEU B N 1
ATOM 2453 C CA . LEU B 1 143 ? -4.695 -1.276 9.141 1 98.94 143 LEU B CA 1
ATOM 2454 C C . LEU B 1 143 ? -4.301 -0.627 10.461 1 98.94 143 LEU B C 1
ATOM 2456 O O . LEU B 1 143 ? -5.164 -0.213 11.234 1 98.94 143 LEU B O 1
ATOM 2460 N N . THR B 1 144 ? -3.07 -0.597 10.703 1 98.94 144 THR B N 1
ATOM 2461 C CA . THR B 1 144 ? -2.434 0.263 11.695 1 98.94 144 THR B CA 1
ATOM 2462 C C . THR B 1 144 ? -1.337 1.107 11.055 1 98.94 144 THR B C 1
ATOM 2464 O O . THR B 1 144 ? -0.462 0.58 10.367 1 98.94 144 THR B O 1
ATOM 2467 N N . LYS B 1 145 ? -1.425 2.357 11.312 1 98.88 145 LYS B N 1
ATOM 2468 C CA . LYS B 1 145 ? -0.422 3.287 10.797 1 98.88 145 LYS B CA 1
ATOM 2469 C C . LYS B 1 145 ? 0.471 3.803 11.922 1 98.88 145 LYS B C 1
ATOM 2471 O O . LYS B 1 145 ? -0.017 4.156 13 1 98.88 145 LYS B O 1
ATOM 2476 N N . GLY B 1 146 ? 1.756 3.76 11.703 1 98.88 146 GLY B N 1
ATOM 2477 C CA . GLY B 1 146 ? 2.711 4.402 12.594 1 98.88 146 GLY B CA 1
ATOM 2478 C C . GLY B 1 146 ? 3.264 5.699 12.039 1 98.88 146 GLY B C 1
ATOM 2479 O O . GLY B 1 146 ? 3.891 5.711 10.977 1 98.88 146 GLY B O 1
ATOM 2480 N N . VAL B 1 147 ? 3.062 6.75 12.773 1 98.81 147 VAL B N 1
ATOM 2481 C CA . VAL B 1 147 ? 3.496 8.07 12.336 1 98.81 147 VAL B CA 1
ATOM 2482 C C . VAL B 1 147 ? 4.57 8.602 13.281 1 98.81 147 VAL B C 1
ATOM 2484 O O . VAL B 1 147 ? 4.363 8.656 14.5 1 98.81 147 VAL B O 1
ATOM 2487 N N . TYR B 1 148 ? 5.664 8.977 12.695 1 98.75 148 TYR B N 1
ATOM 2488 C CA . TYR B 1 148 ? 6.781 9.57 13.422 1 98.75 148 TYR B CA 1
ATOM 2489 C C . TYR B 1 148 ? 6.586 11.07 13.594 1 98.75 148 TYR B C 1
ATOM 2491 O O . TYR B 1 148 ? 6.266 11.773 12.641 1 98.75 148 TYR B O 1
ATOM 2499 N N . VAL B 1 149 ? 6.734 11.516 14.82 1 98.69 149 VAL B N 1
ATOM 2500 C CA . VAL B 1 149 ? 6.656 12.945 15.117 1 98.69 149 VAL B CA 1
ATOM 2501 C C . VAL B 1 149 ? 7.883 13.367 15.922 1 98.69 149 VAL B C 1
ATOM 2503 O O . VAL B 1 149 ? 8.273 12.695 16.875 1 98.69 149 VAL B O 1
ATOM 2506 N N . ARG B 1 150 ? 8.453 14.43 15.438 1 98.38 150 ARG B N 1
ATOM 2507 C CA . ARG B 1 150 ? 9.602 14.992 16.141 1 98.38 150 ARG B CA 1
ATOM 2508 C C . ARG B 1 150 ? 9.516 16.516 16.203 1 98.38 150 ARG B C 1
ATOM 2510 O O . ARG B 1 150 ? 9.078 17.156 15.258 1 98.38 150 ARG B O 1
ATOM 2517 N N . ARG B 1 151 ? 9.992 17.031 17.297 1 96.56 151 ARG B N 1
ATOM 2518 C CA . ARG B 1 151 ? 10.117 18.484 17.406 1 96.56 151 ARG B CA 1
ATOM 2519 C C . ARG B 1 151 ? 11.375 18.984 16.703 1 96.56 151 ARG B C 1
ATOM 2521 O O . ARG B 1 151 ? 12.445 18.375 16.828 1 96.56 151 ARG B O 1
ATOM 2528 N N . LYS B 1 152 ? 11.234 20.062 15.992 1 94.75 152 LYS B N 1
ATOM 2529 C CA . LYS B 1 152 ? 12.398 20.641 15.328 1 94.75 152 LY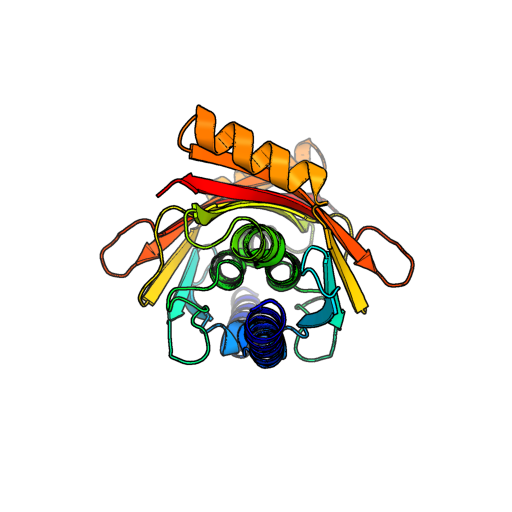S B CA 1
ATOM 2530 C C . LYS B 1 152 ? 13.398 21.188 16.344 1 94.75 152 LYS B C 1
ATOM 2532 O O . LYS B 1 152 ? 13 21.656 17.422 1 94.75 152 LYS B O 1
#

Organism: Indibacter alkaliphilus (strain CCUG 57479 / KCTC 22604 / LW1) (NCBI:txid1189612)

Solvent-accessible surface area (backbone atoms only — not comparable to full-atom values): 15678 Å² total; per-residue (Å²): 113,74,63,59,52,45,52,51,52,53,50,52,51,55,50,49,42,64,29,38,39,34,40,40,38,33,28,34,77,76,45,65,51,90,78,42,41,34,43,31,31,35,35,47,61,48,92,64,36,37,39,95,85,59,24,58,33,66,32,48,63,49,33,70,60,54,59,56,68,41,49,28,47,45,67,70,70,36,88,62,43,48,62,41,74,32,36,37,35,40,38,54,71,41,83,40,78,46,50,32,35,34,60,47,76,55,55,72,68,57,51,50,50,51,49,52,49,24,71,72,64,43,49,48,74,48,77,44,79,40,50,31,26,34,87,85,65,47,67,24,32,42,33,38,38,26,32,33,37,30,58,111,112,73,64,59,52,46,51,52,52,52,51,51,52,55,48,48,42,64,29,38,41,34,40,40,37,32,31,34,76,76,46,64,51,91,80,43,38,34,42,30,30,36,34,48,61,48,92,63,35,36,38,96,86,59,24,57,33,67,30,50,63,49,34,68,60,53,58,57,67,42,49,29,49,44,68,70,70,34,88,62,43,47,62,41,72,34,35,37,36,40,37,56,71,40,84,39,79,44,49,32,34,34,59,47,74,55,53,70,68,57,52,51,50,50,49,53,51,24,70,72,63,44,48,49,73,48,78,44,79,38,50,33,25,35,88,85,64,47,67,23,32,43,35,39,38,26,32,33,37,30,58,110

Secondary structure (DSSP, 8-state):
-HHHHHHHHHHHHHHHHT-HHHHTTTEEEEEE-TTS-EEEEEE---TTSB-TTSSB-HHHHHHTTSSHHHHHHHHHH-TTEEEEEEEEEEEE-S---S-EEEEEE--HHHHHHHHHHHHHHSEEEEEEEEEEEETT--EEEEEEEEEEEEE-/-HHHHHHHHHHHHHHHHT-HHHHTTTEEEEEE-TTS-EEEEEE---TTTB-TTSSB-HHHHHHTTSSHHHHHHHHHH-TTEEEEEEEEEEEE-S---S-EEEEEE--HHHHHHHHHHHHHHSEEEEEEEEEEEETT--EEEEEEEEEEEEE-

InterPro domains:
  IPR027961 Protein of unknown function DUF4442 [PF14539] (18-149)
  IPR029069 HotDog domain superfamily [SSF54637] (15-150)

Radius of gyration: 19.88 Å; Cα contacts (8 Å, |Δi|>4): 651; chains: 2; bounding box: 46×65×49 Å

Foldseek 3Di:
DLVVLLVVVVVVQVCVCVVVVQVQLQKHFDDADSLLQKTKMKRFQDPRNADPVQFHDPVNVCVNVFCRVQVNLDSNVDDQKDKDWDDKDKDFDATHNGMKMKMGGDDPVRSVVVNVVQVVVQKDWDKDKMFIAHPVRHTGMIMITIMIMGGD/DLVVLLVVVVVVQVCVCVVVVQVQLQKHFDDADSLLQKTKMKRFQDPRNADPVQFHDPVNVCVNVFCRVQVNLDSNVDDQKDKDWDDKDKDFDATHNGMKMKMGGDDPVRSVVVNVVQVVVQKDWDKDKMFIAHPVRHTGMIMITIMIMGGD

Nearest PDB structures (foldseek):
  1sh8-assembly1_B  TM=8.788E-01  e=1.382E-10  Pseudomonas aeruginosa
  3lz7-assembly1_A  TM=7.710E-01  e=1.903E-08  Haemophilus influenzae
  1yoc-assembly1_B  TM=7.386E-01  e=4.519E-08  Pseudomonas aeruginosa PAO1
  1vh5-assembly1_A  TM=7.664E-01  e=3.956E-08  Escherichia coli
  1vi8-assembly1_B  TM=7.749E-01  e=2.089E-07  Escherichia coli

Sequence (304 aa):
MENKRYRKYKRLIKLLNIYPPYLFAGIRVVNYNDSFTYFKIRLKLTWYNRNLVGTAFGGSLYSMCDPFYMFILMINLGENYIVWDKTASIDFVKPGKGTVFAEFSINTDEIENIKKEVDLLGKKVFEFPCEVRDNKGELIARLTKGVYVRRKMENKRYRKYKRLIKLLNIYPPYLFAGIRVVNYNDSFTYFKIRLKLTWYNRNLVGTAFGGSLYSMCDPFYMFILMINLGENYIVWDKTASIDFVKPGKGTVFAEFSINTDEIENIKKEVDLLGKKVFEFPCEVRDNKGELIARLTKGVYVRRK